Protein AF-H2YF30-F1 (afdb_monomer)

Mean predicted aligned error: 9.92 Å

Secondary structure (DSSP, 8-state):
--HHHHHHHHHHHHHHHHHHHHHHHHHHHHHHHHHHHHHHHHHHHHHHHHHHHHHHHHHHHHHHHHHHHHHHHTHHHHHHHHH-TT----HHHHHHHHHHHHHHHHHHHHHHHHHHIIIIIHHHHHHHHHHHHHHHHHHHHHHHHHHHHHHHHHHHHHHHHHHHHHHHHHHHHHHHHHHHHHHHHHHHHHHHHS---GGGHHHHHHHHHHHHHHHHHHHHHHHHHHHHHH-

Nearest PDB structures (foldseek):
  5i6j-assembly1_A-2  TM=9.632E-01  e=5.806E-09  Homo sapiens
  7sqc-assembly1_1F  TM=3.129E-01  e=1.080E+00  Chlamydomonas reinhardtii
  3g6b-assembly1_A  TM=2.754E-01  e=8.361E-01  Thermotoga maritima
  4mu6-assembly1_A  TM=2.986E-01  e=1.996E+00  Legionella pneumophila subsp. pneumophila str. Philadelphia 1
  8i21-assembly1_A  TM=2.275E-01  e=1.259E+00  Saccharomyces cerevisiae S288C

Structure (mmCIF, N/CA/C/O backbone):
data_AF-H2YF30-F1
#
_entry.id   AF-H2YF30-F1
#
loop_
_atom_site.group_PDB
_atom_site.id
_atom_site.type_symbol
_atom_site.label_atom_id
_atom_site.label_alt_id
_atom_site.label_comp_id
_atom_site.label_asym_id
_atom_site.label_entity_id
_atom_site.label_seq_id
_atom_site.pdbx_PDB_ins_code
_atom_site.Cartn_x
_atom_site.Cartn_y
_atom_site.Cartn_z
_atom_site.occupancy
_atom_site.B_iso_or_equiv
_atom_site.auth_seq_id
_atom_site.auth_comp_id
_atom_site.auth_asym_id
_atom_site.auth_atom_id
_atom_site.pdbx_PDB_model_num
ATOM 1 N N . MET A 1 1 ? -42.387 -6.082 39.032 1.00 46.50 1 MET A N 1
ATOM 2 C CA . MET A 1 1 ? -41.341 -5.321 38.312 1.00 46.50 1 MET A CA 1
ATOM 3 C C . MET A 1 1 ? -40.828 -6.175 37.167 1.00 46.50 1 MET A C 1
ATOM 5 O O . MET A 1 1 ? -40.652 -7.371 37.360 1.00 46.50 1 MET A O 1
ATOM 9 N N . ASN A 1 2 ? -40.719 -5.599 35.969 1.00 43.75 2 ASN A N 1
ATOM 10 C CA . ASN A 1 2 ? -40.516 -6.334 34.721 1.00 43.75 2 ASN A CA 1
ATOM 11 C C . ASN A 1 2 ? -39.011 -6.518 34.454 1.00 43.75 2 ASN A C 1
ATOM 13 O O . ASN A 1 2 ? -38.365 -5.629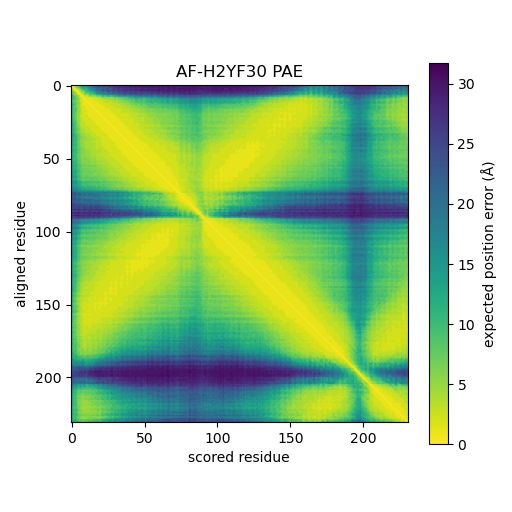 33.909 1.00 43.75 2 ASN A O 1
ATOM 17 N N . THR A 1 3 ? -38.463 -7.672 34.840 1.00 52.03 3 THR A N 1
ATOM 18 C CA . THR A 1 3 ? -37.029 -8.032 34.765 1.00 52.03 3 THR A CA 1
ATOM 19 C C . THR A 1 3 ? -36.419 -7.949 33.358 1.00 52.03 3 THR A C 1
ATOM 21 O O . THR A 1 3 ? -35.198 -7.933 33.218 1.00 52.03 3 THR A O 1
ATOM 24 N N . LYS A 1 4 ? -37.252 -7.870 32.309 1.00 51.94 4 LYS A N 1
ATOM 25 C CA . LYS A 1 4 ? -36.823 -7.632 30.922 1.00 51.94 4 LYS A CA 1
ATOM 26 C C . LYS A 1 4 ? -36.295 -6.212 30.675 1.00 51.94 4 LYS A C 1
ATOM 28 O O . LYS A 1 4 ? -35.373 -6.075 29.882 1.00 51.94 4 LYS A O 1
ATOM 33 N N . LYS A 1 5 ? -36.839 -5.181 31.338 1.00 57.56 5 LYS A N 1
ATOM 34 C CA . LYS A 1 5 ? -36.399 -3.784 31.133 1.00 57.56 5 LYS A CA 1
ATOM 35 C C . LYS A 1 5 ? -35.025 -3.503 31.751 1.00 57.56 5 LYS A C 1
ATOM 37 O O . LYS A 1 5 ? -34.265 -2.732 31.183 1.00 57.56 5 LYS A O 1
ATOM 42 N N . ASP A 1 6 ? -34.676 -4.180 32.845 1.00 60.66 6 ASP A N 1
ATOM 43 C CA . ASP A 1 6 ? -33.406 -3.943 33.545 1.00 60.66 6 ASP A CA 1
ATOM 44 C C . ASP A 1 6 ? -32.194 -4.529 32.801 1.00 60.66 6 ASP A C 1
ATOM 46 O O . ASP A 1 6 ? -31.110 -3.964 32.866 1.00 60.66 6 ASP A O 1
ATOM 50 N N . LYS A 1 7 ? -32.356 -5.621 32.037 1.00 71.25 7 LYS A N 1
ATOM 51 C CA . LYS A 1 7 ? -31.248 -6.252 31.286 1.00 71.25 7 LYS A CA 1
ATOM 52 C C . LYS A 1 7 ? -30.998 -5.653 29.901 1.00 71.25 7 LYS A C 1
ATOM 54 O O . LYS A 1 7 ? -29.965 -5.932 29.298 1.00 71.25 7 LYS A O 1
ATOM 59 N N . GLN A 1 8 ? -31.929 -4.855 29.389 1.00 81.25 8 GLN A N 1
ATOM 60 C CA . GLN A 1 8 ? -31.877 -4.310 28.034 1.00 81.25 8 GLN A CA 1
ATOM 61 C C . GLN A 1 8 ? -30.602 -3.480 27.744 1.00 81.25 8 GLN A C 1
ATOM 63 O O . GLN A 1 8 ? -29.982 -3.730 26.711 1.00 81.25 8 GLN A O 1
ATOM 68 N N . PRO A 1 9 ? -30.107 -2.617 28.658 1.00 85.06 9 PRO A N 1
ATOM 69 C CA . PRO A 1 9 ? -28.880 -1.846 28.420 1.00 85.06 9 PRO A CA 1
ATOM 70 C C . PRO A 1 9 ? -27.612 -2.701 28.267 1.00 85.06 9 PRO A C 1
ATOM 72 O O . PRO A 1 9 ? -26.735 -2.363 27.478 1.00 85.06 9 PRO A O 1
ATOM 75 N N . LEU A 1 10 ? -27.503 -3.822 28.995 1.00 88.88 10 LEU A N 1
ATOM 76 C CA . LEU A 1 10 ? -26.372 -4.751 28.854 1.00 88.88 10 LEU A CA 1
ATOM 77 C C . LEU A 1 10 ? -26.401 -5.470 27.506 1.00 88.88 10 LEU A C 1
ATOM 79 O O . LEU A 1 10 ? -25.358 -5.637 26.880 1.00 88.88 10 LEU A O 1
ATOM 83 N N . VAL A 1 11 ? -27.589 -5.883 27.056 1.00 90.62 11 VAL A N 1
ATOM 84 C CA . VAL A 1 11 ? -27.764 -6.544 25.755 1.00 90.62 11 VAL A CA 1
ATOM 85 C C . VAL A 1 11 ? -27.413 -5.588 24.616 1.00 90.62 11 VAL A C 1
ATOM 87 O O . VAL A 1 11 ? -26.704 -5.973 23.690 1.00 90.62 11 VAL A O 1
ATOM 90 N N . GLU A 1 12 ? -27.858 -4.335 24.706 1.00 92.31 12 GLU A N 1
ATOM 91 C CA . GLU A 1 12 ? -27.507 -3.291 23.741 1.00 92.31 12 GLU A CA 1
ATOM 92 C C . GLU A 1 12 ? -26.000 -2.990 23.760 1.00 92.31 12 GLU A C 1
ATOM 94 O O . GLU A 1 12 ? -25.383 -2.914 22.700 1.00 92.31 12 GLU A O 1
ATOM 99 N N . CYS A 1 13 ? -25.378 -2.896 24.941 1.00 92.94 13 CYS A N 1
ATOM 100 C CA . CYS A 1 13 ? -23.932 -2.700 25.071 1.00 92.94 13 CYS A CA 1
ATOM 101 C C . CYS A 1 13 ? -23.134 -3.846 24.425 1.00 92.94 13 CYS A C 1
ATOM 103 O O . CYS A 1 13 ? -22.247 -3.590 23.612 1.00 92.94 13 CYS A O 1
ATOM 105 N N . ASP A 1 14 ? -23.478 -5.106 24.713 1.00 94.00 14 ASP A N 1
ATOM 106 C CA . ASP A 1 14 ? -22.825 -6.275 24.105 1.00 94.00 14 ASP A CA 1
ATOM 107 C C . ASP A 1 14 ? -22.987 -6.294 22.575 1.00 94.00 14 ASP A C 1
ATOM 109 O O . ASP A 1 14 ? -22.026 -6.555 21.846 1.00 94.00 14 ASP A O 1
ATOM 113 N N . ALA A 1 15 ? -24.177 -5.947 22.070 1.00 95.69 15 ALA A N 1
ATOM 114 C CA . ALA A 1 15 ? -24.418 -5.814 20.635 1.00 95.69 15 ALA A CA 1
ATOM 115 C C . ALA A 1 15 ? -23.519 -4.737 20.003 1.00 95.69 15 ALA A C 1
ATOM 117 O O . ALA A 1 15 ? -22.858 -5.006 18.999 1.00 95.69 15 ALA A O 1
ATOM 118 N N . ARG A 1 16 ? -23.402 -3.555 20.626 1.00 95.62 16 ARG A N 1
ATOM 119 C CA . ARG A 1 16 ? -22.513 -2.484 20.144 1.00 95.62 16 ARG A CA 1
ATOM 120 C C . ARG A 1 16 ? -21.041 -2.878 20.180 1.00 95.62 16 ARG A C 1
ATOM 122 O O . ARG A 1 16 ? -20.316 -2.585 19.237 1.00 95.62 16 ARG A O 1
ATOM 129 N N . ILE A 1 17 ? -20.586 -3.582 21.216 1.00 96.88 17 ILE A N 1
ATOM 130 C CA . ILE A 1 17 ? -19.200 -4.071 21.289 1.00 96.88 17 ILE A CA 1
ATOM 131 C C . ILE A 1 17 ? -18.907 -5.053 20.145 1.00 96.88 17 ILE A C 1
ATOM 133 O O . ILE A 1 17 ? -17.824 -5.009 19.554 1.00 96.88 17 ILE A O 1
ATOM 137 N N . LYS A 1 18 ? -19.865 -5.922 19.800 1.00 97.12 18 LYS A N 1
ATOM 138 C CA . LYS A 1 18 ? -19.748 -6.839 18.655 1.00 97.12 18 LYS A CA 1
ATOM 139 C C . LYS A 1 18 ? -19.695 -6.093 17.322 1.00 97.12 18 LYS A C 1
ATOM 141 O O . LYS A 1 18 ? -18.844 -6.423 16.499 1.00 97.12 18 LYS A O 1
ATOM 146 N N . GLU A 1 19 ? -20.544 -5.084 17.129 1.00 98.00 19 GLU A N 1
ATOM 147 C CA . GLU A 1 19 ? -20.518 -4.218 15.941 1.00 98.00 19 GLU A CA 1
ATOM 148 C C . GLU A 1 19 ? -19.178 -3.486 15.803 1.00 98.00 19 GLU A C 1
ATOM 150 O O . GLU A 1 19 ? -18.568 -3.528 14.737 1.00 98.00 19 GLU A O 1
ATOM 155 N N . ILE A 1 20 ? -18.674 -2.889 16.889 1.00 98.31 20 ILE A N 1
ATOM 156 C CA . ILE A 1 20 ? -17.365 -2.225 16.900 1.00 98.31 20 ILE A CA 1
ATOM 157 C C . ILE A 1 20 ? -16.275 -3.226 16.520 1.00 98.31 20 ILE A C 1
ATOM 159 O O . ILE A 1 20 ? -15.475 -2.950 15.634 1.00 98.31 20 ILE A O 1
ATOM 163 N N . ARG A 1 21 ? -16.258 -4.424 17.118 1.00 98.06 21 ARG A N 1
ATOM 164 C CA . ARG A 1 21 ? -15.272 -5.459 16.767 1.00 98.06 21 ARG A CA 1
ATOM 165 C C . ARG A 1 21 ? -15.325 -5.830 15.281 1.00 98.06 21 ARG A C 1
ATOM 167 O O . ARG A 1 21 ? -14.273 -6.046 14.684 1.00 98.06 21 ARG A O 1
ATOM 174 N N . LEU A 1 22 ? -16.518 -5.923 14.695 1.00 98.25 22 LEU A N 1
ATOM 175 C CA . LEU A 1 22 ? -16.673 -6.195 13.267 1.00 98.25 22 LEU A CA 1
ATOM 176 C C . LEU A 1 22 ? -16.066 -5.062 12.427 1.00 98.25 22 LEU A C 1
ATOM 178 O O . LEU A 1 22 ? -15.235 -5.332 11.566 1.00 98.25 22 LEU A O 1
ATOM 182 N N . GLN A 1 23 ? -16.392 -3.808 12.749 1.00 98.50 23 GLN A N 1
ATOM 183 C CA . GLN A 1 23 ? -15.848 -2.635 12.058 1.00 98.50 23 GLN A CA 1
ATOM 184 C C . GLN A 1 23 ? -14.321 -2.547 12.166 1.00 98.50 23 GLN A C 1
ATOM 186 O O . GLN A 1 23 ? -13.658 -2.287 11.167 1.00 98.50 23 GLN A O 1
ATOM 191 N N . LEU A 1 24 ? -13.746 -2.814 13.343 1.00 98.38 24 LEU A N 1
ATOM 192 C CA . LEU A 1 24 ? -12.291 -2.839 13.543 1.00 98.38 24 LEU A CA 1
ATOM 193 C C . LEU A 1 24 ? -11.612 -3.913 12.677 1.00 98.38 24 LEU A C 1
ATOM 195 O O . LEU A 1 24 ? -10.530 -3.688 12.139 1.00 98.38 24 LEU A O 1
ATOM 199 N N . ASN A 1 25 ? -12.244 -5.077 12.506 1.00 98.12 25 ASN A N 1
ATOM 200 C CA . ASN A 1 25 ? -11.736 -6.109 11.600 1.00 98.12 25 ASN A CA 1
ATOM 201 C C . ASN A 1 25 ? -11.841 -5.683 10.132 1.00 98.12 25 ASN A C 1
ATOM 203 O O . ASN A 1 25 ? -10.917 -5.930 9.360 1.00 98.12 25 ASN A O 1
ATOM 207 N N . ASP A 1 26 ? -12.935 -5.034 9.740 1.00 98.44 26 ASP A N 1
ATOM 208 C CA . ASP A 1 26 ? -13.109 -4.550 8.369 1.00 98.44 26 ASP A CA 1
ATOM 209 C C . ASP A 1 26 ? -12.141 -3.404 8.036 1.00 98.44 26 ASP A C 1
ATOM 211 O O . ASP A 1 26 ? -11.634 -3.339 6.917 1.00 98.44 26 ASP A O 1
ATOM 215 N N . GLN A 1 27 ? -11.783 -2.565 9.014 1.00 98.25 27 GLN A N 1
ATOM 216 C CA . GLN A 1 27 ? -10.706 -1.579 8.876 1.00 98.25 27 GLN A CA 1
ATOM 217 C C . GLN A 1 27 ? -9.358 -2.241 8.560 1.00 98.25 27 GLN A C 1
ATOM 219 O O . GLN A 1 27 ? -8.647 -1.771 7.672 1.00 98.25 27 GLN A O 1
ATOM 224 N N . LEU A 1 28 ? -9.017 -3.348 9.234 1.00 98.25 28 LEU A N 1
ATOM 225 C CA . LEU A 1 28 ? -7.790 -4.096 8.937 1.00 98.25 28 LEU A CA 1
ATOM 226 C C . LEU A 1 28 ? -7.827 -4.703 7.530 1.00 98.25 28 LEU A C 1
ATOM 228 O O . LEU A 1 28 ? -6.861 -4.553 6.790 1.00 98.25 28 LEU A O 1
ATOM 232 N N . LYS A 1 29 ? -8.952 -5.303 7.119 1.00 98.31 29 LYS A N 1
ATOM 233 C CA . LYS A 1 29 ? -9.108 -5.827 5.749 1.00 98.31 29 LYS A CA 1
ATOM 234 C C . LYS A 1 29 ? -8.952 -4.732 4.695 1.00 98.31 29 LYS A C 1
ATOM 236 O O . LYS A 1 29 ? -8.308 -4.950 3.677 1.00 98.31 29 LYS A O 1
ATOM 241 N N . CYS A 1 30 ? -9.528 -3.556 4.939 1.00 98.00 30 CYS A N 1
ATOM 242 C CA . CYS A 1 30 ? -9.399 -2.407 4.047 1.00 98.00 30 CYS A CA 1
ATOM 243 C C . CYS A 1 30 ? -7.935 -1.951 3.936 1.00 98.00 30 CYS A C 1
ATOM 245 O O . CYS A 1 30 ? -7.444 -1.703 2.835 1.00 98.00 30 CYS A O 1
ATOM 247 N N . LEU A 1 31 ? -7.212 -1.901 5.060 1.00 97.62 31 LEU A N 1
ATOM 248 C CA . LEU A 1 31 ? -5.781 -1.588 5.087 1.00 97.62 31 LEU A CA 1
ATOM 249 C C . LEU A 1 31 ? -4.947 -2.613 4.298 1.00 97.62 31 LEU A C 1
ATOM 251 O O . LEU A 1 31 ? -4.041 -2.221 3.552 1.00 97.62 31 LEU A O 1
ATOM 255 N N . ASP A 1 32 ? -5.250 -3.902 4.460 1.00 98.06 32 ASP A N 1
ATOM 256 C CA . ASP A 1 32 ? -4.614 -5.003 3.731 1.00 98.06 32 ASP A CA 1
ATOM 257 C C . ASP A 1 32 ? -4.864 -4.847 2.215 1.00 98.06 32 ASP A C 1
ATOM 259 O O . ASP A 1 32 ? -3.915 -4.734 1.437 1.00 98.06 32 ASP A O 1
ATOM 263 N N . GLN A 1 33 ? -6.128 -4.700 1.802 1.00 98.12 33 GLN A N 1
ATOM 264 C CA . GLN A 1 33 ? -6.530 -4.568 0.396 1.00 98.12 33 GLN A CA 1
ATOM 265 C C . GLN A 1 33 ? -5.965 -3.309 -0.278 1.00 98.12 33 GLN A C 1
ATOM 267 O O . GLN A 1 33 ? -5.556 -3.344 -1.442 1.00 98.12 33 GLN A O 1
ATOM 272 N N . HIS A 1 34 ? -5.925 -2.182 0.438 1.00 96.38 34 HIS A N 1
ATOM 273 C CA . HIS A 1 34 ? -5.329 -0.947 -0.068 1.00 96.38 34 HIS A CA 1
ATOM 274 C C . HIS A 1 34 ? -3.831 -1.126 -0.343 1.00 96.38 34 HIS A C 1
ATOM 276 O O . HIS A 1 34 ? -3.317 -0.669 -1.367 1.00 96.38 34 HIS A O 1
ATOM 282 N N . THR A 1 35 ? -3.126 -1.808 0.563 1.00 97.44 35 THR A N 1
ATOM 283 C CA . THR A 1 35 ? -1.690 -2.063 0.410 1.00 97.44 35 THR A CA 1
ATOM 284 C C . THR A 1 35 ? -1.439 -3.010 -0.757 1.00 97.44 35 THR A C 1
ATOM 286 O O . THR A 1 35 ? -0.591 -2.707 -1.594 1.00 97.44 35 THR A O 1
ATOM 289 N N . GLU A 1 36 ? -2.212 -4.093 -0.852 1.00 97.94 36 GLU A N 1
ATOM 290 C CA . GLU A 1 36 ? -2.153 -5.053 -1.956 1.00 97.94 36 GLU A CA 1
ATOM 291 C C . GLU A 1 36 ? -2.359 -4.361 -3.308 1.00 97.94 36 GLU A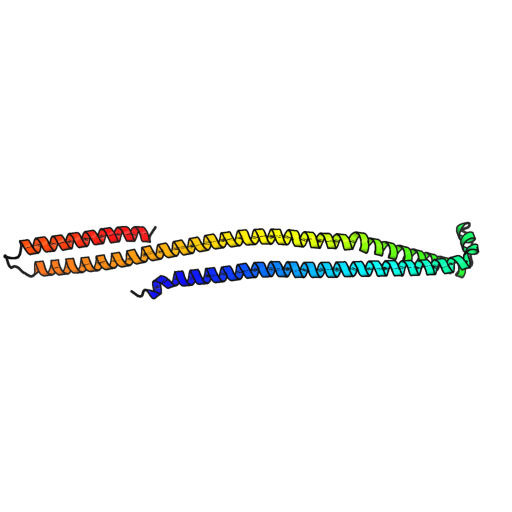 C 1
ATOM 293 O O . GLU A 1 36 ? -1.486 -4.425 -4.173 1.00 97.94 36 GLU A O 1
ATOM 298 N N . SER A 1 37 ? -3.446 -3.596 -3.454 1.00 97.88 37 SER A N 1
ATOM 299 C CA . SER A 1 37 ? -3.772 -2.875 -4.694 1.00 97.88 37 SER A CA 1
ATOM 300 C C . SER A 1 37 ? -2.651 -1.921 -5.115 1.00 97.88 37 SER A C 1
ATOM 302 O O . SER A 1 37 ? -2.273 -1.865 -6.286 1.00 97.88 37 SER A O 1
ATOM 304 N N . LYS A 1 38 ? -2.070 -1.196 -4.150 1.00 97.00 38 LYS A N 1
ATOM 305 C CA . LYS A 1 38 ? -0.939 -0.300 -4.399 1.00 97.00 38 LYS A CA 1
ATOM 306 C C . LYS A 1 38 ? 0.307 -1.073 -4.842 1.00 97.00 38 LYS A C 1
ATOM 308 O O . LYS A 1 38 ? 0.973 -0.644 -5.780 1.00 97.00 38 LYS A O 1
ATOM 313 N N . THR A 1 39 ? 0.642 -2.184 -4.181 1.00 98.19 39 THR A N 1
ATOM 314 C CA . THR A 1 39 ? 1.810 -3.000 -4.557 1.00 98.19 39 THR A CA 1
ATOM 315 C C . THR A 1 39 ? 1.647 -3.632 -5.935 1.00 98.19 39 THR A C 1
ATOM 317 O O . THR A 1 39 ? 2.603 -3.618 -6.703 1.00 98.19 39 THR A O 1
ATOM 320 N N . THR A 1 40 ? 0.441 -4.084 -6.287 1.00 98.38 40 THR A N 1
ATOM 321 C CA . THR A 1 40 ? 0.119 -4.595 -7.626 1.00 98.38 40 THR A CA 1
ATOM 322 C C . THR A 1 40 ? 0.374 -3.540 -8.696 1.00 98.38 40 THR A C 1
ATOM 324 O O . THR A 1 40 ? 1.136 -3.795 -9.622 1.00 98.38 40 THR A O 1
ATOM 327 N N . LEU A 1 41 ? -0.144 -2.319 -8.523 1.00 98.38 41 LEU A N 1
ATOM 328 C CA . LEU A 1 41 ? 0.097 -1.232 -9.475 1.00 98.38 41 LEU A CA 1
ATOM 329 C C . LEU A 1 41 ? 1.592 -0.912 -9.634 1.00 98.38 41 LEU A C 1
ATOM 331 O O . LEU A 1 41 ? 2.063 -0.681 -10.744 1.00 98.38 41 LEU A O 1
ATOM 335 N N . ILE A 1 42 ? 2.355 -0.890 -8.537 1.00 98.50 42 ILE A N 1
ATOM 336 C CA . ILE A 1 42 ? 3.796 -0.602 -8.607 1.00 98.50 42 ILE A CA 1
ATOM 337 C C . ILE A 1 42 ? 4.547 -1.731 -9.327 1.00 98.50 42 ILE A C 1
ATOM 339 O O . ILE A 1 42 ? 5.471 -1.443 -10.088 1.00 98.50 42 ILE A O 1
ATOM 343 N N . ASN A 1 43 ? 4.147 -2.989 -9.131 1.00 98.44 43 ASN A N 1
ATOM 344 C CA . ASN A 1 43 ? 4.714 -4.124 -9.861 1.00 98.44 43 ASN A CA 1
ATOM 345 C C . ASN A 1 43 ? 4.406 -4.030 -11.362 1.00 98.44 43 ASN A C 1
ATOM 347 O O . ASN A 1 43 ? 5.309 -4.214 -12.176 1.00 98.44 43 ASN A O 1
ATOM 351 N N . ASP A 1 44 ? 3.182 -3.647 -11.736 1.00 98.69 44 ASP A N 1
ATOM 352 C CA . ASP A 1 44 ? 2.821 -3.419 -13.140 1.00 98.69 44 ASP A CA 1
ATOM 353 C C . ASP A 1 44 ? 3.660 -2.286 -13.755 1.00 98.69 44 ASP A C 1
ATOM 355 O O . ASP A 1 44 ? 4.170 -2.409 -14.870 1.00 98.69 44 ASP A O 1
ATOM 359 N N . MET A 1 45 ? 3.875 -1.192 -13.013 1.00 98.56 45 MET A N 1
ATOM 360 C CA . MET A 1 45 ? 4.768 -0.107 -13.436 1.00 98.56 45 MET A CA 1
ATOM 361 C C . MET A 1 45 ? 6.215 -0.586 -13.596 1.00 98.56 45 MET A C 1
ATOM 363 O O . MET A 1 45 ? 6.898 -0.178 -14.537 1.00 98.56 45 MET A O 1
ATOM 367 N N . GLN A 1 46 ? 6.699 -1.437 -12.690 1.00 98.50 46 GLN A N 1
ATOM 368 C CA . GLN A 1 46 ? 8.047 -1.992 -12.756 1.00 98.50 46 GLN A CA 1
ATOM 369 C C . GLN A 1 46 ? 8.226 -2.839 -14.019 1.00 98.50 46 GLN A C 1
ATOM 371 O O . GLN A 1 46 ? 9.191 -2.628 -14.757 1.00 98.50 46 GLN A O 1
ATOM 376 N N . GLU A 1 47 ? 7.284 -3.738 -14.304 1.00 98.69 47 GLU A N 1
ATOM 377 C CA . GLU A 1 47 ? 7.322 -4.574 -15.504 1.00 98.69 47 GLU A CA 1
ATOM 378 C C . GLU A 1 47 ? 7.202 -3.727 -16.778 1.00 98.69 47 GLU A C 1
ATOM 380 O O . GLU A 1 47 ? 7.952 -3.931 -17.733 1.00 98.69 47 GLU A O 1
ATOM 385 N N . PHE A 1 48 ? 6.348 -2.698 -16.771 1.00 98.81 48 PHE A N 1
ATOM 386 C CA . PHE A 1 48 ? 6.260 -1.741 -17.872 1.00 98.81 48 PHE A CA 1
ATOM 387 C C . PHE A 1 48 ? 7.612 -1.078 -18.167 1.00 98.81 48 PHE A C 1
ATOM 389 O O . PHE A 1 48 ? 8.054 -1.069 -19.317 1.00 98.81 48 PHE A O 1
ATOM 396 N N . PHE A 1 49 ? 8.296 -0.539 -17.153 1.00 98.75 49 PHE A N 1
ATOM 397 C CA . PHE A 1 49 ? 9.585 0.132 -17.358 1.00 98.75 49 PHE A CA 1
ATOM 398 C C . PHE A 1 49 ? 10.709 -0.833 -17.718 1.00 98.75 49 PHE A C 1
ATOM 400 O O . PHE A 1 49 ? 11.588 -0.468 -18.499 1.00 98.75 49 PHE A O 1
ATOM 407 N N . LYS A 1 50 ? 10.663 -2.066 -17.214 1.00 98.75 50 LYS A N 1
ATOM 408 C CA . LYS A 1 50 ? 11.579 -3.127 -17.630 1.00 98.75 50 LYS A CA 1
ATOM 409 C C . LYS A 1 50 ? 11.400 -3.440 -19.115 1.00 98.75 50 LYS A C 1
ATOM 411 O O . LYS A 1 50 ? 12.366 -3.382 -19.872 1.00 98.75 50 LYS A O 1
ATOM 416 N N . ARG A 1 51 ? 10.160 -3.653 -19.564 1.00 98.81 51 ARG A N 1
ATOM 417 C CA . ARG A 1 51 ? 9.881 -3.908 -20.980 1.00 98.81 51 ARG A CA 1
ATOM 418 C C . ARG A 1 51 ? 10.218 -2.705 -21.858 1.00 98.81 51 ARG A C 1
ATOM 420 O O . ARG A 1 51 ? 10.761 -2.867 -22.949 1.00 98.81 51 ARG A O 1
ATOM 427 N N . LYS A 1 52 ? 9.937 -1.492 -21.380 1.00 98.62 52 LYS A N 1
ATOM 428 C CA . LYS A 1 52 ? 10.292 -0.254 -22.078 1.00 98.62 52 LYS A CA 1
ATOM 429 C C . LYS A 1 52 ? 11.810 -0.090 -22.220 1.00 98.62 52 LYS A C 1
ATOM 431 O O . LYS A 1 52 ? 12.262 0.246 -23.308 1.00 98.62 52 LYS A O 1
ATOM 436 N N . SER A 1 53 ? 12.582 -0.401 -21.175 1.00 98.75 53 SER A N 1
ATOM 437 C CA . SER A 1 53 ? 14.052 -0.426 -21.214 1.00 98.75 53 SER A CA 1
ATOM 438 C C . SER A 1 53 ? 14.571 -1.355 -22.315 1.00 98.75 53 SER A C 1
ATOM 440 O O . SER A 1 53 ? 15.380 -0.936 -23.139 1.00 98.75 53 SER A O 1
ATOM 442 N N . GLU A 1 54 ? 14.046 -2.580 -22.401 1.00 98.75 54 GLU A N 1
ATOM 443 C CA . GLU A 1 54 ? 14.433 -3.548 -23.436 1.00 98.75 54 GLU A CA 1
ATOM 444 C C . GLU A 1 54 ? 14.141 -3.046 -24.858 1.00 98.75 54 GLU A C 1
ATOM 446 O O . GLU A 1 54 ? 14.980 -3.200 -25.749 1.00 98.75 54 GLU A O 1
ATOM 451 N N . ILE A 1 55 ? 12.973 -2.425 -25.067 1.00 98.75 55 ILE A N 1
ATOM 452 C CA . ILE A 1 55 ? 12.571 -1.855 -26.362 1.00 98.75 55 ILE A CA 1
ATOM 453 C C . ILE A 1 55 ? 13.500 -0.704 -26.758 1.00 98.75 55 ILE A C 1
ATOM 455 O O . ILE A 1 55 ? 13.995 -0.688 -27.885 1.00 98.75 55 ILE A O 1
ATOM 459 N N . ASP A 1 56 ? 13.764 0.232 -25.843 1.00 98.69 56 ASP A N 1
ATOM 460 C CA . ASP A 1 56 ? 14.673 1.355 -26.091 1.00 98.69 56 ASP A CA 1
ATOM 461 C C . ASP A 1 56 ? 16.099 0.855 -26.390 1.00 98.69 56 ASP A C 1
ATOM 463 O O . ASP A 1 56 ? 16.733 1.313 -27.342 1.00 98.69 56 ASP A O 1
ATOM 467 N N . ALA A 1 57 ? 16.584 -0.158 -25.662 1.00 98.75 57 ALA A N 1
ATOM 468 C CA . ALA A 1 57 ? 17.890 -0.766 -25.916 1.00 98.75 57 ALA A CA 1
ATOM 469 C C . ALA A 1 57 ? 17.981 -1.403 -27.311 1.00 98.75 57 ALA A C 1
ATOM 471 O O . ALA A 1 57 ? 18.996 -1.278 -28.000 1.00 98.75 57 ALA A O 1
ATOM 472 N N . GLU A 1 58 ? 16.939 -2.131 -27.721 1.00 98.75 58 GLU A N 1
ATOM 473 C CA . GLU A 1 58 ? 16.885 -2.784 -29.027 1.00 98.75 58 GLU A CA 1
ATOM 474 C C . GLU A 1 58 ? 16.787 -1.766 -30.166 1.00 98.75 58 GLU A C 1
ATOM 476 O O . GLU A 1 58 ? 17.496 -1.902 -31.166 1.00 98.75 58 GLU A O 1
ATOM 481 N N . TYR A 1 59 ? 15.943 -0.744 -30.019 1.00 98.69 59 TYR A N 1
ATOM 482 C CA . TYR A 1 59 ? 15.779 0.301 -31.023 1.00 98.69 59 TYR A CA 1
ATOM 483 C C . TYR A 1 59 ? 17.065 1.116 -31.192 1.00 98.69 59 TYR A C 1
ATOM 485 O O . TYR A 1 59 ? 17.549 1.245 -32.318 1.00 98.69 59 TYR A O 1
ATOM 493 N N . GLY A 1 60 ? 17.696 1.531 -30.086 1.00 98.69 60 GLY A N 1
ATOM 494 C CA . GLY A 1 60 ? 19.001 2.192 -30.115 1.00 98.69 60 GLY A CA 1
ATOM 495 C C . GLY A 1 60 ? 20.056 1.360 -30.852 1.00 98.69 60 GLY A C 1
ATOM 496 O O . GLY A 1 60 ? 20.693 1.852 -31.779 1.00 98.69 60 GLY A O 1
ATOM 497 N N . ARG A 1 61 ? 20.169 0.055 -30.551 1.00 98.75 61 ARG A N 1
ATOM 498 C CA . ARG A 1 61 ? 21.087 -0.852 -31.272 1.00 98.75 61 ARG A CA 1
ATOM 499 C C . ARG A 1 61 ? 20.786 -0.956 -32.770 1.00 98.75 61 ARG A C 1
ATOM 501 O O . ARG A 1 61 ? 21.712 -1.016 -33.574 1.00 98.75 61 ARG A O 1
ATOM 508 N N . LYS A 1 62 ? 19.511 -0.995 -33.169 1.00 98.69 62 LYS A N 1
ATOM 509 C CA . LYS A 1 62 ? 19.127 -1.056 -34.591 1.00 98.69 62 LYS A CA 1
ATOM 510 C C . LYS A 1 62 ? 19.494 0.228 -35.337 1.00 98.69 62 LYS A C 1
ATOM 512 O O . LYS A 1 62 ? 19.969 0.134 -36.469 1.00 98.69 62 LYS A O 1
ATOM 517 N N . LEU A 1 63 ? 19.307 1.393 -34.714 1.00 98.62 63 LEU A N 1
ATOM 518 C CA . LEU A 1 63 ? 19.733 2.683 -35.267 1.00 98.62 63 LEU A CA 1
ATOM 519 C C . LEU A 1 63 ? 21.257 2.764 -35.402 1.00 98.62 63 LEU A C 1
ATOM 521 O O . LEU A 1 63 ? 21.757 3.208 -36.434 1.00 98.62 63 LEU A O 1
ATOM 525 N N . ASP A 1 64 ? 21.989 2.268 -34.404 1.00 98.06 64 ASP A N 1
ATOM 526 C CA . ASP A 1 64 ? 23.452 2.220 -34.425 1.00 98.06 64 ASP A CA 1
ATOM 527 C C . ASP A 1 64 ? 23.962 1.425 -35.634 1.00 98.06 64 ASP A C 1
ATOM 529 O O . ASP A 1 64 ? 24.623 1.977 -36.515 1.00 98.06 64 ASP A O 1
ATOM 533 N N . VAL A 1 65 ? 23.509 0.172 -35.768 1.00 98.31 65 VAL A N 1
ATOM 534 C CA . VAL A 1 65 ? 23.856 -0.716 -36.890 1.00 98.31 65 VAL A CA 1
ATOM 535 C C . VAL A 1 65 ? 23.468 -0.108 -38.244 1.00 98.31 65 VAL A C 1
ATOM 537 O O . VAL A 1 65 ? 24.205 -0.244 -39.226 1.00 98.31 65 VAL A O 1
ATOM 540 N N . LEU A 1 66 ? 22.310 0.558 -38.327 1.00 98.00 66 LEU A N 1
ATOM 541 C CA . LEU A 1 66 ? 21.863 1.231 -39.546 1.00 98.00 66 LEU A CA 1
ATOM 542 C C . LEU A 1 66 ? 22.819 2.365 -39.935 1.00 98.00 66 LEU A C 1
ATOM 544 O O . LEU A 1 66 ? 23.265 2.418 -41.085 1.00 98.00 66 LEU A O 1
ATOM 548 N N . SER A 1 67 ? 23.143 3.244 -38.986 1.00 96.19 67 SER A N 1
ATOM 549 C CA . SER A 1 67 ? 24.028 4.386 -39.214 1.00 96.19 67 SER A CA 1
ATOM 550 C C . SER A 1 67 ? 25.447 3.940 -39.592 1.00 96.19 67 SER A C 1
ATOM 552 O O . SER A 1 67 ? 25.990 4.406 -40.598 1.00 96.19 67 SER A O 1
ATOM 554 N N . GLU A 1 68 ? 26.011 2.953 -38.886 1.00 95.31 68 GLU A N 1
ATOM 555 C CA . GLU A 1 68 ? 27.348 2.413 -39.148 1.00 95.31 68 GLU A CA 1
ATOM 556 C C . GLU A 1 68 ? 27.453 1.780 -40.536 1.00 95.31 68 GLU A C 1
ATOM 558 O O . GLU A 1 68 ? 28.420 2.018 -41.265 1.00 95.31 68 GLU A O 1
ATOM 563 N N . LYS A 1 69 ? 26.431 1.020 -40.952 1.00 96.44 69 LYS A N 1
ATOM 564 C CA . LYS A 1 69 ? 26.388 0.385 -42.275 1.00 96.44 69 LYS A CA 1
ATOM 565 C C . LYS A 1 69 ? 26.537 1.401 -43.406 1.00 96.44 69 LYS A C 1
ATOM 567 O O . LYS A 1 69 ? 27.204 1.117 -44.403 1.00 96.44 69 LYS A O 1
ATOM 572 N N . TYR A 1 70 ? 25.888 2.557 -43.293 1.00 94.81 70 TYR A N 1
ATOM 573 C CA . TYR A 1 70 ? 25.925 3.582 -44.334 1.00 94.81 70 TYR A CA 1
ATOM 574 C C . TYR A 1 70 ? 27.123 4.527 -44.206 1.00 94.81 70 TYR A C 1
ATOM 576 O O . TYR A 1 70 ? 27.665 4.930 -45.238 1.00 94.81 70 TYR A O 1
ATOM 584 N N . LEU A 1 71 ? 27.610 4.792 -42.990 1.00 91.56 71 LEU A N 1
ATOM 585 C CA . LEU A 1 71 ? 28.895 5.463 -42.780 1.00 91.56 71 LEU A CA 1
ATOM 586 C C . LEU A 1 71 ? 30.051 4.659 -43.387 1.00 91.56 71 LEU A C 1
ATOM 588 O O . LEU A 1 71 ? 30.891 5.223 -44.085 1.00 91.56 71 LEU A O 1
ATOM 592 N N . ALA A 1 72 ? 30.063 3.334 -43.213 1.00 92.12 72 ALA A N 1
ATOM 593 C CA . ALA A 1 72 ? 31.094 2.460 -43.771 1.00 92.12 72 ALA A CA 1
ATOM 594 C C . ALA A 1 72 ? 31.164 2.525 -45.308 1.00 92.12 72 ALA A C 1
ATOM 596 O O . ALA A 1 72 ? 32.257 2.504 -45.875 1.00 92.12 72 ALA A O 1
ATOM 597 N N . LYS A 1 73 ? 30.017 2.672 -45.990 1.00 92.38 73 LYS A N 1
ATOM 598 C CA . LYS A 1 73 ? 29.956 2.835 -47.456 1.00 92.38 73 LYS A CA 1
ATOM 599 C C . LYS A 1 73 ? 30.578 4.145 -47.947 1.00 92.38 73 LYS A C 1
ATOM 601 O O . LYS A 1 73 ? 31.029 4.201 -49.083 1.00 92.38 73 LYS A O 1
ATOM 606 N N . GLN A 1 74 ? 30.592 5.180 -47.108 1.00 86.19 74 GLN A N 1
ATOM 607 C CA . GLN A 1 74 ? 31.096 6.522 -47.426 1.00 86.19 74 GLN A CA 1
ATOM 608 C C . GLN A 1 74 ? 32.352 6.875 -46.609 1.00 86.19 74 GLN A C 1
ATOM 610 O O . GLN A 1 74 ? 32.692 8.048 -46.461 1.00 86.19 74 GLN A O 1
ATOM 615 N N . ARG A 1 75 ? 33.063 5.870 -46.074 1.00 83.62 75 ARG A N 1
ATOM 616 C CA . ARG A 1 75 ? 34.129 6.041 -45.072 1.00 83.62 75 ARG A CA 1
ATOM 617 C C . ARG A 1 75 ? 35.234 7.011 -45.496 1.00 83.62 75 ARG A C 1
ATOM 619 O O . ARG A 1 75 ? 35.700 7.781 -44.664 1.00 83.62 75 ARG A O 1
ATOM 626 N N . ASN A 1 76 ? 35.631 6.999 -46.769 1.00 84.25 76 ASN A N 1
ATOM 627 C CA . ASN A 1 76 ? 36.675 7.893 -47.282 1.00 84.25 76 ASN A CA 1
ATOM 628 C C . ASN A 1 76 ? 36.217 9.359 -47.291 1.00 84.25 76 ASN A C 1
ATOM 630 O O . ASN A 1 76 ? 36.937 10.228 -46.814 1.00 84.25 76 ASN A O 1
ATOM 634 N N . LEU A 1 77 ? 35.000 9.630 -47.774 1.00 82.75 77 LEU A N 1
ATOM 635 C CA . LEU A 1 77 ? 34.430 10.982 -47.775 1.00 82.75 77 LEU A CA 1
ATOM 636 C C . LEU A 1 77 ? 34.145 11.476 -46.353 1.00 82.75 77 LEU A C 1
ATOM 638 O O . LEU A 1 77 ? 34.378 12.643 -46.048 1.00 82.75 77 LEU A O 1
ATOM 642 N N . TYR A 1 78 ? 33.700 10.580 -45.472 1.00 81.31 78 TYR A N 1
ATOM 643 C CA . TYR A 1 78 ? 33.492 10.891 -44.062 1.00 81.31 78 TYR A CA 1
ATOM 644 C C . TYR A 1 78 ? 34.808 11.244 -43.348 1.00 81.31 78 TYR A C 1
ATOM 646 O O . TYR A 1 78 ? 34.856 12.210 -42.592 1.00 81.31 78 TYR A O 1
ATOM 654 N N . ALA A 1 79 ? 35.896 10.513 -43.625 1.00 83.31 79 ALA A N 1
ATOM 655 C CA . ALA A 1 79 ? 37.221 10.816 -43.082 1.00 83.31 79 ALA A CA 1
ATOM 656 C C . ALA A 1 79 ? 37.725 12.195 -43.537 1.00 83.31 79 ALA A C 1
ATOM 658 O O . ALA A 1 79 ? 38.133 12.995 -42.700 1.00 83.31 79 ALA A O 1
ATOM 659 N N . ILE A 1 80 ? 37.593 12.507 -44.832 1.00 82.69 80 ILE A N 1
ATOM 660 C CA . ILE A 1 80 ? 37.953 13.822 -45.384 1.00 82.69 80 ILE A CA 1
ATOM 661 C C . ILE A 1 80 ? 37.146 14.941 -44.706 1.00 82.69 80 ILE A C 1
ATOM 663 O O . ILE A 1 80 ? 37.722 15.947 -44.303 1.00 82.69 80 ILE A O 1
ATOM 667 N N . LYS A 1 81 ? 35.829 14.763 -44.512 1.00 79.50 81 LYS A N 1
ATOM 668 C CA . LYS A 1 81 ? 34.986 15.756 -43.819 1.00 79.50 81 LYS A CA 1
ATOM 669 C C . LYS A 1 81 ? 35.385 15.955 -42.357 1.00 79.50 81 LYS A C 1
ATOM 671 O O . LYS A 1 81 ? 35.311 17.068 -41.847 1.00 79.50 81 LYS A O 1
ATOM 676 N N . LYS A 1 82 ? 35.810 14.888 -41.680 1.00 81.25 82 LYS A N 1
ATOM 677 C CA . LYS A 1 82 ? 36.258 14.950 -40.285 1.00 81.25 82 LYS A CA 1
ATOM 678 C C . LYS A 1 82 ? 37.597 15.681 -40.138 1.00 81.25 82 LYS A C 1
ATOM 680 O O . LYS A 1 82 ? 37.782 16.403 -39.164 1.00 81.25 82 LYS A O 1
ATOM 685 N N . GLU A 1 83 ? 38.516 15.486 -41.080 1.00 84.44 83 GLU A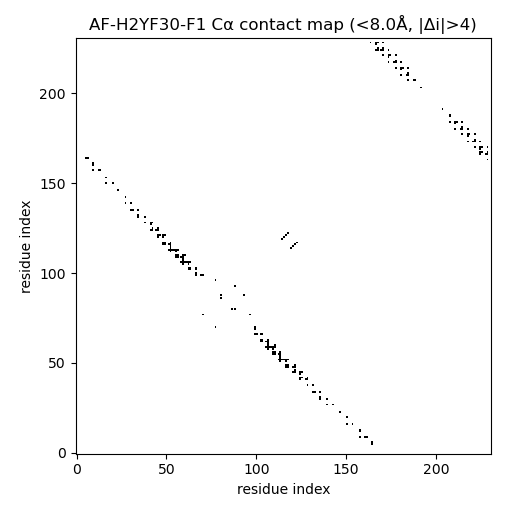 N 1
ATOM 686 C CA . GLU A 1 83 ? 39.826 16.153 -41.100 1.00 84.44 83 GLU A CA 1
ATOM 687 C C . GLU A 1 83 ? 39.744 17.603 -41.593 1.00 84.44 83 GLU A C 1
ATOM 689 O O . GLU A 1 83 ? 40.536 18.440 -41.167 1.00 84.44 83 GLU A O 1
ATOM 694 N N . GLN A 1 84 ? 38.776 17.913 -42.462 1.00 83.19 84 GLN A N 1
ATOM 695 C CA . GLN A 1 84 ? 38.548 19.250 -43.010 1.00 83.19 84 GLN A CA 1
ATOM 696 C C . GLN A 1 84 ? 37.081 19.674 -42.807 1.00 83.19 84 GLN A C 1
ATOM 698 O O . GLN A 1 84 ? 36.264 19.572 -43.729 1.00 83.19 84 GLN A O 1
ATOM 703 N N . PRO A 1 85 ? 36.722 20.170 -41.606 1.00 76.25 85 PRO A N 1
ATOM 704 C CA . PRO A 1 85 ? 35.351 20.563 -41.276 1.00 76.25 85 PRO A CA 1
ATOM 705 C C . PRO A 1 85 ? 34.822 21.681 -42.180 1.00 76.25 85 PRO A C 1
ATOM 707 O O . PRO A 1 85 ? 33.647 21.661 -42.553 1.00 76.25 85 PRO A O 1
ATOM 710 N N . ASP A 1 86 ? 35.708 22.591 -42.590 1.00 80.06 86 ASP A N 1
ATOM 711 C CA . ASP A 1 86 ? 35.407 23.747 -43.443 1.00 80.06 86 ASP A CA 1
ATOM 712 C C . ASP A 1 86 ? 35.346 23.397 -44.939 1.00 80.06 86 ASP A C 1
ATOM 714 O O . ASP A 1 86 ? 35.058 24.260 -45.766 1.00 80.06 86 ASP A O 1
ATOM 718 N N . LEU A 1 87 ? 35.610 22.135 -45.309 1.00 73.12 87 LEU A N 1
ATOM 719 C CA . LEU A 1 87 ? 35.511 21.691 -46.694 1.00 73.12 87 LEU A CA 1
ATOM 720 C C . LEU A 1 87 ? 34.055 21.795 -47.164 1.00 73.12 87 LEU A C 1
ATOM 722 O O . LEU A 1 87 ? 33.156 21.145 -46.603 1.00 73.12 87 LEU A O 1
ATOM 726 N N . ASP A 1 88 ? 33.853 22.601 -48.207 1.00 69.31 88 ASP A N 1
ATOM 727 C CA . ASP A 1 88 ? 32.563 22.828 -48.852 1.00 69.31 88 ASP A CA 1
ATOM 728 C C . ASP A 1 88 ? 32.177 21.592 -49.677 1.00 69.31 88 ASP A C 1
ATOM 730 O O . ASP A 1 88 ? 32.470 21.450 -50.866 1.00 69.31 88 ASP A O 1
ATOM 734 N N . LEU A 1 89 ? 31.595 20.609 -48.992 1.00 65.56 89 LEU A N 1
ATOM 735 C CA . LEU A 1 89 ? 30.968 19.461 -49.632 1.00 65.56 89 LEU A CA 1
ATOM 736 C C . LEU A 1 89 ? 29.646 19.913 -50.255 1.00 65.56 89 LEU A C 1
ATOM 738 O O . LEU A 1 89 ? 28.859 20.598 -49.606 1.00 65.56 89 LEU A O 1
ATOM 742 N N . HIS A 1 90 ? 29.355 19.453 -51.477 1.00 69.19 90 HIS A N 1
ATOM 743 C CA . HIS A 1 90 ? 28.062 19.675 -52.132 1.00 69.19 90 HIS A CA 1
ATOM 744 C C . HIS A 1 90 ? 26.888 19.426 -51.164 1.00 69.19 90 HIS A C 1
ATOM 746 O O . HIS A 1 90 ? 26.844 18.386 -50.503 1.00 69.19 90 HIS A O 1
ATOM 752 N N . SER A 1 91 ? 25.921 20.352 -51.123 1.00 79.50 91 SER A N 1
ATOM 753 C CA . SER A 1 91 ? 24.794 20.369 -50.170 1.00 79.50 91 SER A CA 1
ATOM 754 C C . SER A 1 91 ? 24.145 18.994 -49.886 1.00 79.50 91 SER A C 1
ATOM 756 O O . SER A 1 91 ? 23.979 18.676 -48.709 1.00 79.50 91 SER A O 1
ATOM 758 N N . PRO A 1 92 ? 23.874 18.113 -50.874 1.00 85.25 92 PRO A N 1
ATOM 759 C CA . PRO A 1 92 ? 23.311 16.787 -50.600 1.00 85.25 92 PRO A CA 1
ATOM 760 C C . PRO A 1 92 ? 24.210 15.860 -49.766 1.00 85.25 92 PRO A C 1
ATOM 762 O O . PRO A 1 92 ? 23.708 15.080 -48.960 1.00 85.25 92 PRO A O 1
ATOM 765 N N . VAL A 1 93 ? 25.535 15.934 -49.938 1.00 83.44 93 VAL A N 1
ATOM 766 C CA . VAL A 1 93 ? 26.501 15.109 -49.190 1.00 83.44 93 VAL A CA 1
ATOM 767 C C . VAL A 1 93 ? 26.584 15.574 -47.738 1.00 83.44 93 VAL A C 1
ATOM 769 O O . VAL A 1 93 ? 26.620 14.746 -46.829 1.00 83.44 93 VAL A O 1
ATOM 772 N N . LEU A 1 94 ? 26.557 16.891 -47.513 1.00 83.06 94 LEU A N 1
ATOM 773 C CA . LEU A 1 94 ? 26.516 17.458 -46.168 1.00 83.06 94 LEU A CA 1
ATOM 774 C C . LEU A 1 94 ? 25.217 17.078 -45.445 1.00 83.06 94 LEU A C 1
ATOM 776 O O . LEU A 1 94 ? 25.273 16.577 -44.324 1.00 83.06 94 LEU A O 1
ATOM 780 N N . CYS A 1 95 ? 24.066 17.241 -46.107 1.00 87.75 95 CYS A N 1
ATOM 781 C CA . CYS A 1 95 ? 22.772 16.840 -45.553 1.00 87.75 95 CYS A CA 1
ATOM 782 C C . CYS A 1 95 ? 22.739 15.343 -45.218 1.00 87.75 95 CYS A C 1
ATOM 784 O O . CYS A 1 95 ? 22.221 14.955 -44.175 1.00 87.75 95 CYS A O 1
ATOM 786 N N . TRP A 1 96 ? 23.333 14.497 -46.063 1.00 90.81 96 TRP A N 1
ATOM 787 C CA . TRP A 1 96 ? 23.418 13.063 -45.801 1.00 90.81 96 TRP A CA 1
ATOM 788 C C . TRP A 1 96 ? 24.223 12.734 -44.537 1.00 90.81 96 TRP A C 1
ATOM 790 O O . TRP A 1 96 ? 23.764 11.944 -43.712 1.00 90.81 96 TRP A O 1
ATOM 800 N N . PHE A 1 97 ? 25.397 13.346 -44.346 1.00 89.00 97 PHE A N 1
ATOM 801 C CA . PHE A 1 97 ? 26.183 13.125 -43.128 1.00 89.00 97 PHE A CA 1
ATOM 802 C C . PHE A 1 97 ? 25.476 13.643 -41.875 1.00 89.00 97 PHE A C 1
ATOM 804 O O . PHE A 1 97 ? 25.468 12.939 -40.870 1.00 89.00 97 PHE A O 1
ATOM 811 N N . GLN A 1 98 ? 24.800 14.792 -41.955 1.00 89.00 98 GLN A N 1
ATOM 812 C CA . GLN A 1 98 ? 23.969 15.293 -40.857 1.00 89.00 98 GLN A CA 1
ATOM 813 C C . GLN A 1 98 ? 22.855 14.302 -40.488 1.00 89.00 98 GLN A C 1
AT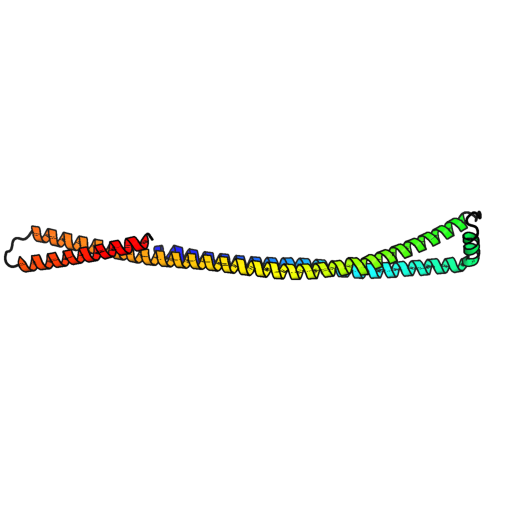OM 815 O O . GLN A 1 98 ? 22.655 14.022 -39.312 1.00 89.00 98 GLN A O 1
ATOM 820 N N . MET A 1 99 ? 22.174 13.697 -41.468 1.00 93.06 99 MET A N 1
ATOM 821 C CA . MET A 1 99 ? 21.156 12.672 -41.188 1.00 93.06 99 MET A CA 1
ATOM 822 C C . MET A 1 99 ? 21.736 11.436 -40.482 1.00 93.06 99 MET A C 1
ATOM 824 O O . MET A 1 99 ? 21.095 10.880 -39.591 1.00 93.06 99 MET A O 1
ATOM 828 N N . LEU A 1 100 ? 22.943 11.000 -40.859 1.00 94.25 100 LEU A N 1
ATOM 829 C CA . LEU A 1 100 ? 23.617 9.880 -40.194 1.00 94.25 100 LEU A CA 1
ATOM 830 C C . LEU A 1 100 ? 24.033 10.234 -38.758 1.00 94.25 100 LEU A C 1
ATOM 832 O O . LEU A 1 100 ? 23.883 9.401 -37.866 1.00 94.25 100 LEU A O 1
ATOM 836 N N . GLU A 1 101 ? 24.501 11.460 -38.523 1.00 92.50 101 GLU A N 1
ATOM 837 C CA . GLU A 1 101 ? 24.829 11.965 -37.184 1.00 92.50 101 GLU A CA 1
ATOM 838 C C . GLU A 1 101 ? 23.593 12.068 -36.282 1.00 92.50 101 GLU A C 1
ATOM 840 O O . GLU A 1 101 ? 23.657 11.667 -35.119 1.00 92.50 101 GLU A O 1
ATOM 845 N N . GLU A 1 102 ? 22.457 12.542 -36.803 1.00 95.88 102 GLU A N 1
ATOM 846 C CA . GLU A 1 102 ? 21.191 12.561 -36.059 1.00 95.88 102 GLU A CA 1
ATOM 847 C C . GLU A 1 102 ? 20.720 11.137 -35.717 1.00 95.88 102 GLU A C 1
ATOM 849 O O . GLU A 1 102 ? 20.348 10.876 -34.576 1.00 95.88 102 GLU A O 1
ATOM 854 N N . CYS A 1 103 ? 20.846 10.175 -36.640 1.00 97.88 103 CYS A N 1
ATOM 855 C CA . CYS A 1 103 ? 20.545 8.763 -36.366 1.00 97.88 103 CYS A CA 1
ATOM 856 C C . CYS A 1 103 ? 21.442 8.174 -35.257 1.00 97.88 103 CYS A C 1
ATOM 858 O O . CYS A 1 103 ? 20.979 7.400 -34.415 1.00 97.88 103 CYS A O 1
ATOM 860 N N . GLN A 1 104 ? 22.731 8.535 -35.230 1.00 97.50 104 GLN A N 1
ATOM 861 C CA . GLN A 1 104 ? 23.649 8.140 -34.154 1.00 97.50 104 GLN A CA 1
ATOM 862 C C . GLN A 1 104 ? 23.313 8.813 -32.821 1.00 97.50 104 GLN A C 1
ATOM 864 O O . GLN A 1 104 ? 23.501 8.209 -31.763 1.00 97.50 104 GLN A O 1
ATOM 869 N N . ARG A 1 105 ? 22.840 10.063 -32.852 1.00 98.19 105 ARG A N 1
ATOM 870 C CA . ARG A 1 105 ? 22.378 10.774 -31.656 1.00 98.19 105 ARG A CA 1
ATOM 871 C C . ARG A 1 105 ? 21.135 10.102 -31.078 1.00 98.19 105 ARG A C 1
ATOM 873 O O . ARG A 1 105 ? 21.159 9.731 -29.911 1.00 98.19 105 ARG A O 1
ATOM 880 N N . GLU A 1 106 ? 20.130 9.832 -31.910 1.00 98.38 106 GLU A N 1
ATOM 881 C CA . GLU A 1 106 ? 18.905 9.126 -31.514 1.00 98.38 106 GLU A CA 1
ATOM 882 C C . GLU A 1 106 ? 19.227 7.736 -30.931 1.00 98.38 106 GLU A C 1
ATOM 884 O O . GLU A 1 106 ? 18.725 7.374 -29.867 1.00 98.38 106 GLU A O 1
ATOM 889 N N . SER A 1 107 ? 20.156 6.988 -31.546 1.00 98.69 107 SER A N 1
ATOM 890 C CA . SER A 1 107 ? 20.672 5.724 -30.990 1.00 98.69 107 SER A CA 1
ATOM 891 C C . SER A 1 107 ? 21.177 5.874 -29.548 1.00 98.69 107 SER A C 1
ATOM 893 O O . SER A 1 107 ? 20.781 5.106 -28.664 1.00 98.69 107 SER A O 1
ATOM 895 N N . LYS A 1 108 ? 22.034 6.871 -29.289 1.00 98.62 108 LYS A N 1
ATOM 896 C CA . LYS A 1 108 ? 22.603 7.130 -27.955 1.00 98.62 108 LYS A CA 1
ATOM 897 C C . LYS A 1 108 ? 21.535 7.552 -26.953 1.00 98.62 108 LYS A C 1
ATOM 899 O O . LYS A 1 108 ? 21.577 7.087 -25.814 1.00 98.62 108 LYS A O 1
ATOM 904 N N . ASP A 1 109 ? 20.578 8.372 -27.372 1.00 98.69 109 ASP A N 1
ATOM 905 C CA . ASP A 1 109 ? 19.478 8.824 -26.520 1.00 98.69 109 ASP A CA 1
ATOM 906 C C . ASP A 1 109 ? 18.605 7.640 -26.076 1.00 98.69 109 ASP A C 1
ATOM 908 O O . ASP A 1 109 ? 18.319 7.494 -24.885 1.00 98.69 109 ASP A O 1
ATOM 912 N N . HIS A 1 110 ? 18.269 6.719 -26.985 1.00 98.75 110 HIS A N 1
ATOM 913 C CA . HIS A 1 110 ? 17.537 5.498 -26.629 1.00 98.75 110 HIS A CA 1
ATOM 914 C C . HIS A 1 110 ? 18.337 4.567 -25.711 1.00 98.75 110 HIS A C 1
ATOM 916 O O . HIS A 1 110 ? 17.790 4.021 -24.750 1.00 98.75 110 HIS A O 1
ATOM 922 N N . GLN A 1 111 ? 19.645 4.418 -25.932 1.00 98.69 111 GLN A N 1
ATOM 923 C CA . GLN A 1 111 ? 20.500 3.651 -25.020 1.00 98.69 111 GLN A CA 1
ATOM 924 C C . GLN A 1 111 ? 20.568 4.292 -23.622 1.00 98.69 111 GLN A C 1
ATOM 926 O O . GLN A 1 111 ? 20.515 3.585 -22.611 1.00 98.69 111 GLN A O 1
ATOM 931 N N . ALA A 1 112 ? 20.625 5.625 -23.542 1.00 98.75 112 ALA A N 1
ATOM 932 C CA . ALA A 1 112 ? 20.585 6.356 -22.280 1.00 98.75 112 ALA A CA 1
ATOM 933 C C . ALA A 1 112 ? 19.239 6.177 -21.558 1.00 98.75 112 ALA A C 1
ATOM 935 O O . ALA A 1 112 ? 19.226 5.873 -20.364 1.00 98.75 112 ALA A O 1
ATOM 936 N N . LEU A 1 113 ? 18.114 6.279 -22.276 1.00 98.69 113 LEU A N 1
ATOM 937 C CA . LEU A 1 113 ? 16.779 6.013 -21.730 1.00 98.69 113 LEU A CA 1
ATOM 938 C C . LEU A 1 113 ? 16.658 4.582 -21.202 1.00 98.69 113 LEU A C 1
ATOM 940 O O . LEU A 1 113 ? 16.209 4.387 -20.072 1.00 98.69 113 LEU A O 1
ATOM 944 N N . SER A 1 114 ? 17.127 3.592 -21.966 1.00 98.75 114 SER A N 1
ATOM 945 C CA . SER A 1 114 ? 17.185 2.196 -21.525 1.00 98.75 114 SER A CA 1
ATOM 946 C C . SER A 1 114 ? 17.920 2.055 -20.193 1.00 98.75 114 SER A C 1
ATOM 948 O O . SER A 1 114 ? 17.398 1.422 -19.273 1.00 98.75 114 SER A O 1
ATOM 950 N N . ASN A 1 115 ? 19.100 2.672 -20.066 1.00 98.56 115 ASN A N 1
ATOM 951 C CA . ASN A 1 115 ? 19.889 2.638 -18.836 1.00 98.56 115 ASN A CA 1
ATOM 952 C C . ASN A 1 115 ? 19.161 3.309 -17.666 1.00 98.56 115 ASN A C 1
ATOM 954 O O . ASN A 1 115 ? 19.163 2.766 -16.563 1.00 98.56 115 ASN A O 1
ATOM 958 N N . ILE A 1 116 ? 18.501 4.449 -17.891 1.00 98.69 116 ILE A N 1
ATOM 959 C CA . ILE A 1 116 ? 17.717 5.126 -16.851 1.00 98.69 116 ILE A CA 1
ATOM 960 C C . ILE A 1 116 ? 16.567 4.235 -16.376 1.00 98.69 116 ILE A C 1
ATOM 962 O O . ILE A 1 116 ? 16.379 4.051 -15.171 1.00 98.69 116 ILE A O 1
ATOM 966 N N . TYR A 1 117 ? 15.812 3.644 -17.301 1.00 98.75 117 TYR A N 1
ATOM 967 C CA . TYR A 1 117 ? 14.689 2.782 -16.950 1.00 98.75 117 TYR A CA 1
ATOM 968 C C . TYR A 1 117 ? 15.141 1.517 -16.215 1.00 98.75 117 TYR A C 1
ATOM 970 O O . TYR A 1 117 ? 14.627 1.229 -15.133 1.00 98.75 117 TYR A O 1
ATOM 978 N N . GLY A 1 118 ? 16.135 0.809 -16.755 1.00 98.38 118 GLY A N 1
ATOM 979 C CA . GLY A 1 118 ? 16.611 -0.461 -16.209 1.00 98.38 118 GLY A CA 1
ATOM 980 C C . GLY A 1 118 ? 17.382 -0.323 -14.894 1.00 98.38 118 GLY A C 1
ATOM 981 O O . GLY A 1 118 ? 17.173 -1.120 -13.984 1.00 98.38 118 GLY A O 1
ATOM 982 N N . ASN A 1 119 ? 18.231 0.702 -14.757 1.00 98.38 119 ASN A N 1
ATOM 983 C CA . ASN A 1 119 ? 19.163 0.812 -13.625 1.00 98.38 119 ASN A CA 1
ATOM 984 C C . ASN A 1 119 ? 18.725 1.807 -12.545 1.00 98.38 119 ASN A C 1
ATOM 986 O O . ASN A 1 119 ? 19.261 1.774 -11.437 1.00 98.38 119 ASN A O 1
ATOM 990 N N . HIS A 1 120 ? 17.773 2.699 -12.834 1.00 98.31 120 HIS A N 1
ATOM 991 C CA . HIS A 1 120 ? 17.308 3.690 -11.860 1.00 98.31 120 HIS A CA 1
ATOM 992 C C . HIS A 1 120 ? 15.821 3.549 -11.556 1.00 98.31 120 HIS A C 1
ATOM 994 O O . HIS A 1 120 ? 15.453 3.406 -10.390 1.00 98.31 120 HIS A O 1
ATOM 1000 N N . VAL A 1 121 ? 14.960 3.547 -12.577 1.00 98.62 121 VAL A N 1
ATOM 1001 C CA . VAL A 1 121 ? 13.504 3.523 -12.361 1.00 98.62 121 VAL A CA 1
ATOM 1002 C C . VAL A 1 121 ? 13.049 2.182 -11.788 1.00 98.62 121 VAL A C 1
ATOM 1004 O O . VAL A 1 121 ? 12.414 2.162 -10.734 1.00 98.62 121 VAL A O 1
ATOM 1007 N N . VAL A 1 122 ? 13.411 1.064 -12.423 1.00 98.69 122 VAL A N 1
ATOM 1008 C CA . VAL A 1 122 ? 13.015 -0.284 -11.977 1.00 98.69 122 VAL A CA 1
ATOM 1009 C C . VAL A 1 122 ? 13.485 -0.586 -10.539 1.00 98.69 122 VAL A C 1
ATOM 1011 O O . VAL A 1 122 ? 12.636 -0.944 -9.713 1.00 98.69 122 VAL A O 1
ATOM 1014 N N . PRO A 1 123 ? 14.767 -0.371 -10.165 1.00 98.56 123 PRO A N 1
ATOM 1015 C CA . PRO A 1 123 ? 15.218 -0.570 -8.787 1.00 98.56 123 PRO A CA 1
ATOM 1016 C C . PRO A 1 123 ? 14.550 0.382 -7.793 1.00 98.56 123 PRO A C 1
ATOM 1018 O O . PRO A 1 123 ? 14.234 -0.015 -6.672 1.00 98.56 123 PRO A O 1
ATOM 1021 N N . ARG A 1 124 ? 14.274 1.634 -8.186 1.00 98.62 124 ARG A N 1
ATOM 1022 C CA . ARG A 1 124 ? 13.573 2.570 -7.302 1.00 98.62 124 ARG A CA 1
ATOM 1023 C C . ARG A 1 124 ? 12.156 2.095 -6.998 1.00 98.62 124 ARG A C 1
ATOM 1025 O O . ARG A 1 124 ? 11.744 2.173 -5.842 1.00 98.62 124 ARG A O 1
ATOM 1032 N N . LEU A 1 125 ? 11.429 1.601 -8.000 1.00 98.56 125 LEU A N 1
ATOM 1033 C CA . LEU A 1 125 ? 10.092 1.032 -7.811 1.00 98.56 125 LEU A CA 1
ATOM 1034 C C . LEU A 1 125 ? 10.140 -0.202 -6.901 1.00 98.56 125 LEU A C 1
ATOM 1036 O O . LEU A 1 125 ? 9.320 -0.294 -5.991 1.00 98.56 125 LEU A O 1
ATOM 1040 N N . GLN A 1 126 ? 11.150 -1.067 -7.056 1.00 98.19 126 GLN A N 1
ATOM 1041 C CA . GLN A 1 126 ? 11.370 -2.212 -6.162 1.00 98.19 126 GLN A CA 1
ATOM 1042 C C . GLN A 1 126 ? 11.489 -1.775 -4.694 1.00 98.19 126 GLN A C 1
ATOM 1044 O O . GLN A 1 126 ? 10.778 -2.286 -3.829 1.00 98.19 126 GLN A O 1
ATOM 1049 N N . MET A 1 127 ? 12.318 -0.763 -4.416 1.00 98.38 127 MET A N 1
ATOM 1050 C CA . MET A 1 127 ? 12.451 -0.214 -3.062 1.00 98.38 127 MET A CA 1
ATOM 1051 C C . MET A 1 127 ? 11.122 0.336 -2.528 1.00 98.38 127 MET A C 1
ATOM 1053 O O . MET A 1 127 ? 10.810 0.172 -1.352 1.00 98.38 127 MET A O 1
ATOM 1057 N N . VAL A 1 128 ? 10.315 0.986 -3.375 1.00 98.38 128 VAL A N 1
ATOM 1058 C CA . VAL A 1 128 ? 9.004 1.517 -2.965 1.00 98.38 128 VAL A CA 1
ATOM 1059 C C . VAL A 1 128 ? 8.024 0.389 -2.611 1.00 98.38 128 VAL A C 1
ATOM 1061 O O . VAL A 1 128 ? 7.222 0.563 -1.685 1.00 98.38 128 VAL A O 1
ATOM 1064 N N . VAL A 1 129 ? 8.082 -0.763 -3.291 1.00 98.19 129 VAL A N 1
ATOM 1065 C CA . VAL A 1 129 ? 7.302 -1.963 -2.928 1.00 98.19 129 VAL A CA 1
ATOM 1066 C C . VAL A 1 129 ? 7.727 -2.477 -1.556 1.00 98.19 129 VAL A C 1
ATOM 1068 O O . VAL A 1 129 ? 6.884 -2.636 -0.671 1.00 98.19 129 VAL A O 1
ATOM 1071 N N . GLU A 1 130 ? 9.028 -2.671 -1.345 1.00 98.06 130 GLU A N 1
ATOM 1072 C CA . GLU A 1 130 ? 9.587 -3.159 -0.078 1.00 98.06 130 GLU A CA 1
ATOM 1073 C C . GLU A 1 130 ? 9.249 -2.232 1.096 1.00 98.06 130 GLU A C 1
ATOM 1075 O O . GLU A 1 130 ? 8.782 -2.684 2.148 1.00 98.06 130 GLU A O 1
ATOM 1080 N N . ASP A 1 131 ? 9.402 -0.922 0.896 1.00 98.25 131 ASP A N 1
ATOM 1081 C CA . ASP A 1 131 ? 9.038 0.099 1.873 1.00 98.25 131 ASP A CA 1
ATOM 1082 C C . ASP A 1 131 ? 7.533 0.090 2.166 1.00 98.25 131 ASP A C 1
ATOM 1084 O O . ASP A 1 131 ? 7.139 0.205 3.329 1.00 98.25 131 ASP A O 1
ATOM 1088 N N . SER A 1 132 ? 6.686 -0.081 1.143 1.00 97.62 132 SER A N 1
ATOM 1089 C CA . SER A 1 132 ? 5.228 -0.150 1.314 1.00 97.62 132 SER A CA 1
ATOM 1090 C C . SER A 1 132 ? 4.820 -1.367 2.147 1.00 97.62 132 SER A C 1
ATOM 1092 O O . SER A 1 132 ? 4.013 -1.226 3.064 1.00 97.62 132 SER A O 1
ATOM 1094 N N . ILE A 1 133 ? 5.428 -2.533 1.904 1.00 97.81 133 ILE A N 1
ATOM 1095 C CA . ILE A 1 133 ? 5.190 -3.754 2.691 1.00 97.81 133 ILE A CA 1
ATOM 1096 C C . ILE A 1 133 ? 5.664 -3.567 4.137 1.00 97.81 133 ILE A C 1
ATOM 1098 O O . ILE A 1 133 ? 4.952 -3.916 5.082 1.00 97.81 133 ILE A O 1
ATOM 1102 N N . ARG A 1 134 ? 6.861 -3.002 4.336 1.00 98.31 134 ARG A N 1
ATOM 1103 C CA . ARG A 1 134 ? 7.416 -2.757 5.675 1.00 98.31 134 ARG A CA 1
ATOM 1104 C C . ARG A 1 134 ? 6.558 -1.773 6.469 1.00 98.31 134 ARG A C 1
ATOM 1106 O O . ARG A 1 134 ? 6.278 -2.019 7.642 1.00 98.31 134 ARG A O 1
ATOM 1113 N N . LEU A 1 135 ? 6.138 -0.675 5.841 1.00 98.00 135 LEU A N 1
ATOM 1114 C CA . LEU A 1 135 ? 5.279 0.324 6.469 1.00 98.00 135 LEU A CA 1
ATOM 1115 C C . LEU A 1 135 ? 3.915 -0.273 6.819 1.00 98.00 135 LEU A C 1
ATOM 1117 O O . LEU A 1 135 ? 3.461 -0.098 7.944 1.00 98.00 135 LEU A O 1
ATOM 1121 N N . HIS A 1 136 ? 3.316 -1.040 5.906 1.00 98.19 136 HIS A N 1
ATOM 1122 C CA . HIS A 1 136 ? 2.053 -1.728 6.147 1.00 98.19 136 HIS A CA 1
ATOM 1123 C C . HIS A 1 136 ? 2.109 -2.641 7.377 1.00 98.19 136 HIS A C 1
ATOM 1125 O O . HIS A 1 136 ? 1.245 -2.528 8.244 1.00 98.19 136 HIS A O 1
ATOM 1131 N N . LYS A 1 137 ? 3.147 -3.483 7.510 1.00 98.38 137 LYS A N 1
ATOM 1132 C CA . LYS A 1 137 ? 3.326 -4.341 8.697 1.00 98.38 137 LYS A CA 1
ATOM 1133 C C . LYS A 1 137 ? 3.305 -3.523 9.989 1.00 98.38 137 LYS A C 1
ATOM 1135 O O . LYS A 1 137 ? 2.544 -3.834 10.901 1.00 98.38 137 LYS A O 1
ATOM 1140 N N . LYS A 1 138 ? 4.064 -2.424 10.026 1.00 98.50 138 LYS A N 1
ATOM 1141 C CA . LYS A 1 138 ? 4.150 -1.544 11.197 1.00 98.50 138 LYS A CA 1
ATOM 1142 C C . LYS A 1 138 ? 2.824 -0.838 11.495 1.00 98.50 138 LYS A C 1
ATOM 1144 O O . LYS A 1 138 ? 2.401 -0.775 12.645 1.00 98.50 138 LYS A O 1
ATOM 1149 N N . THR A 1 139 ? 2.135 -0.338 10.470 1.00 98.31 139 THR A N 1
ATOM 1150 C CA . THR A 1 139 ? 0.801 0.261 10.615 1.00 98.31 139 THR A CA 1
ATOM 1151 C C . THR A 1 139 ? -0.205 -0.757 11.144 1.00 98.31 139 THR A C 1
ATOM 1153 O O . THR A 1 139 ? -0.986 -0.439 12.037 1.00 98.31 139 THR A O 1
ATOM 1156 N N . ARG A 1 140 ? -0.160 -1.993 10.641 1.00 98.31 140 ARG A N 1
ATOM 1157 C CA . ARG A 1 140 ? -1.051 -3.076 11.059 1.00 98.31 140 ARG A CA 1
ATOM 1158 C C . ARG A 1 140 ? -0.806 -3.498 12.510 1.00 98.31 140 ARG A C 1
ATOM 1160 O O . ARG A 1 140 ? -1.766 -3.722 13.239 1.00 98.31 140 ARG A O 1
ATOM 1167 N N . GLU A 1 141 ? 0.450 -3.560 12.947 1.00 98.44 141 GLU A N 1
ATOM 1168 C CA . GLU A 1 141 ? 0.819 -3.797 14.352 1.00 98.44 141 GLU A CA 1
ATOM 1169 C C . GLU A 1 141 ? 0.269 -2.705 15.283 1.00 98.44 141 GLU A C 1
ATOM 1171 O O . GLU A 1 141 ? -0.357 -3.012 16.298 1.00 98.44 141 GLU A O 1
ATOM 1176 N N . ILE A 1 142 ? 0.441 -1.429 14.916 1.00 98.50 142 ILE A N 1
ATOM 1177 C CA . ILE A 1 142 ? -0.081 -0.290 15.691 1.00 98.50 142 ILE A CA 1
ATOM 1178 C C . ILE A 1 142 ? -1.613 -0.328 15.757 1.00 98.50 142 ILE A C 1
ATOM 1180 O O . ILE A 1 142 ? -2.189 -0.109 16.827 1.00 98.50 142 ILE A O 1
ATOM 1184 N N . ALA A 1 143 ? -2.272 -0.624 14.633 1.00 98.19 143 ALA A N 1
ATOM 1185 C CA . ALA A 1 143 ? -3.723 -0.750 14.566 1.00 98.19 143 ALA A CA 1
ATOM 1186 C C . ALA A 1 143 ? -4.223 -1.882 15.471 1.00 98.19 143 ALA A C 1
ATOM 1188 O O . ALA A 1 143 ? -5.122 -1.659 16.272 1.00 98.19 143 ALA A O 1
ATOM 1189 N N . LEU A 1 144 ? -3.596 -3.064 15.422 1.00 98.25 144 LEU A N 1
ATOM 1190 C CA . LEU A 1 144 ? -3.938 -4.182 16.305 1.00 98.25 144 LEU A CA 1
ATOM 1191 C C . LEU A 1 144 ? -3.802 -3.818 17.785 1.00 98.25 144 LEU A C 1
ATOM 1193 O O . LEU A 1 144 ? -4.738 -4.048 18.545 1.00 98.25 144 LEU A O 1
ATOM 1197 N N . CYS A 1 145 ? -2.681 -3.210 18.178 1.00 98.31 145 CYS A N 1
ATOM 1198 C CA . CYS A 1 145 ? -2.461 -2.767 19.555 1.00 98.31 145 CYS A CA 1
ATOM 1199 C C . CYS A 1 145 ? -3.563 -1.789 20.008 1.00 98.31 145 CYS A C 1
ATOM 1201 O O . CYS A 1 145 ? -4.204 -1.981 21.042 1.00 98.31 145 CYS A O 1
ATOM 1203 N N . SER A 1 146 ? -3.875 -0.804 19.163 1.00 98.19 146 SER A N 1
ATOM 1204 C CA . SER A 1 146 ? -4.915 0.195 19.433 1.00 98.19 146 SER A CA 1
ATOM 1205 C C . SER A 1 146 ? -6.317 -0.428 19.515 1.00 98.19 146 SER A C 1
ATOM 1207 O O . SER A 1 146 ? -7.111 -0.081 20.390 1.00 98.19 146 SER A O 1
ATOM 1209 N N . HIS A 1 147 ? -6.630 -1.378 18.627 1.00 98.25 147 HIS A N 1
ATOM 1210 C C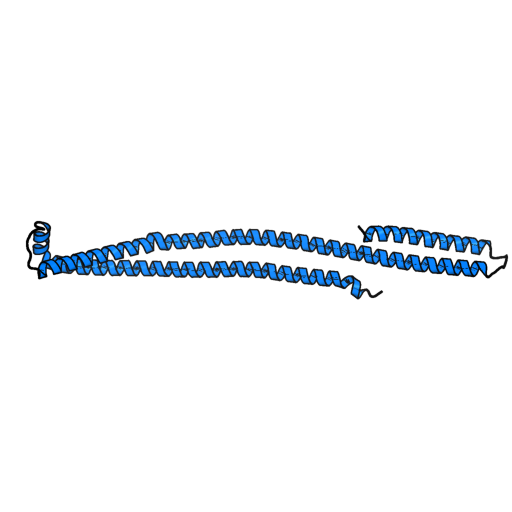A . HIS A 1 147 ? -7.895 -2.116 18.624 1.00 98.25 147 HIS A CA 1
ATOM 1211 C C . HIS A 1 147 ? -8.039 -2.973 19.886 1.00 98.25 147 HIS A C 1
ATOM 1213 O O . HIS A 1 147 ? -9.119 -3.036 20.475 1.00 98.25 147 HIS A O 1
ATOM 1219 N N . GLU A 1 148 ? -6.962 -3.631 20.320 1.00 98.19 148 GLU A N 1
ATOM 1220 C CA . GLU A 1 148 ? -6.956 -4.416 21.550 1.00 98.19 148 GLU A CA 1
ATOM 1221 C C . GLU A 1 148 ? -7.221 -3.557 22.783 1.00 98.19 148 GLU A C 1
ATOM 1223 O O . GLU A 1 148 ? -8.027 -3.958 23.626 1.00 98.19 148 GLU A O 1
ATOM 1228 N N . ASP A 1 149 ? -6.584 -2.391 22.887 1.00 98.38 149 ASP A N 1
ATOM 1229 C CA . ASP A 1 149 ? -6.767 -1.479 24.015 1.00 98.38 149 ASP A CA 1
ATOM 1230 C C . ASP A 1 149 ? -8.191 -0.918 24.067 1.00 98.38 149 ASP A C 1
ATOM 1232 O O . ASP A 1 149 ? -8.850 -1.020 25.105 1.00 98.38 149 ASP A O 1
ATOM 1236 N N . LEU A 1 150 ? -8.744 -0.496 22.926 1.00 98.25 150 LEU A N 1
ATOM 1237 C CA . LEU A 1 150 ? -10.151 -0.101 22.832 1.00 98.25 150 LEU A CA 1
ATOM 1238 C C . LEU A 1 150 ? -11.091 -1.233 23.284 1.00 98.25 150 LEU A C 1
ATOM 1240 O O . LEU A 1 150 ? -12.014 -1.019 24.070 1.00 98.25 150 LEU A O 1
ATOM 1244 N N . LEU A 1 151 ? -10.850 -2.468 22.836 1.00 97.69 151 LEU A N 1
ATOM 1245 C CA . LEU A 1 151 ? -11.658 -3.624 23.236 1.00 97.69 151 LEU A CA 1
ATOM 1246 C C . LEU A 1 151 ? -11.472 -4.008 24.713 1.00 97.69 151 LEU A C 1
ATOM 1248 O O . LEU A 1 151 ? -12.354 -4.656 25.287 1.00 97.69 151 LEU A O 1
ATOM 1252 N N . LYS A 1 152 ? -10.336 -3.684 25.343 1.00 98.06 152 LYS A N 1
ATOM 1253 C CA . LYS A 1 152 ? -10.153 -3.836 26.797 1.00 98.06 152 LYS A CA 1
ATOM 1254 C C . LYS A 1 152 ? -11.003 -2.810 27.542 1.00 98.06 152 LYS A C 1
ATOM 1256 O O . LYS A 1 152 ? -11.712 -3.198 28.469 1.00 98.06 152 LYS A O 1
ATOM 1261 N N . ASP A 1 153 ? -11.003 -1.555 27.111 1.00 98.06 153 ASP A N 1
ATOM 1262 C CA . ASP A 1 153 ? -11.785 -0.499 27.760 1.00 98.06 153 ASP A CA 1
ATOM 1263 C C . ASP A 1 153 ? -13.293 -0.699 27.585 1.00 98.06 153 ASP A C 1
ATOM 1265 O O . ASP A 1 153 ? -14.047 -0.589 28.552 1.00 98.06 153 ASP A O 1
ATOM 1269 N N . LEU A 1 154 ? -13.739 -1.138 26.406 1.00 97.25 154 LEU A N 1
ATOM 1270 C CA . LEU A 1 154 ? -15.133 -1.536 26.182 1.00 97.25 154 LEU A CA 1
ATOM 1271 C C . LEU A 1 154 ? -15.557 -2.710 27.079 1.00 97.25 154 LEU A C 1
ATOM 1273 O O . LEU A 1 154 ? -16.669 -2.722 27.609 1.00 97.25 154 LEU A O 1
ATOM 1277 N N . ARG A 1 155 ? -14.668 -3.688 27.306 1.00 96.12 155 ARG A N 1
ATOM 1278 C CA . ARG A 1 155 ? -14.926 -4.787 28.252 1.00 96.12 155 ARG A CA 1
ATOM 1279 C C . ARG A 1 155 ? -15.027 -4.295 29.693 1.00 96.12 155 ARG A C 1
ATOM 1281 O O . ARG A 1 155 ? -15.912 -4.753 30.412 1.00 96.12 155 ARG A O 1
ATOM 1288 N N . ARG A 1 156 ? -14.159 -3.369 30.111 1.00 96.88 156 ARG A N 1
ATOM 1289 C CA . ARG A 1 156 ? -14.229 -2.746 31.443 1.00 96.88 156 ARG A CA 1
ATOM 1290 C C . ARG A 1 156 ? -15.545 -1.994 31.626 1.00 96.88 156 ARG A C 1
ATOM 1292 O O . ARG A 1 156 ? -16.197 -2.174 32.647 1.00 96.88 156 ARG A O 1
ATOM 1299 N N . LEU A 1 157 ? -15.976 -1.230 30.620 1.00 94.81 157 LEU A N 1
ATOM 1300 C CA . LEU A 1 157 ? -17.266 -0.539 30.638 1.00 94.81 157 LEU A CA 1
ATOM 1301 C C . LEU A 1 157 ? -18.430 -1.523 30.810 1.00 94.81 157 LEU A C 1
ATOM 1303 O O . LEU A 1 157 ? -19.266 -1.330 31.691 1.00 94.81 157 LEU A O 1
ATOM 1307 N N . TYR A 1 158 ? -18.454 -2.601 30.023 1.00 95.31 158 TYR A N 1
ATOM 1308 C CA . TYR A 1 158 ? -19.475 -3.643 30.140 1.00 95.31 158 TYR A CA 1
ATOM 1309 C C . TYR A 1 158 ? -19.507 -4.261 31.548 1.00 95.31 158 TYR A C 1
ATOM 1311 O O . TYR A 1 158 ? -20.576 -4.407 32.140 1.00 95.31 158 TYR A O 1
ATOM 1319 N N . GLN A 1 159 ? -18.340 -4.577 32.117 1.00 95.00 159 GLN A N 1
ATOM 1320 C CA . GLN A 1 159 ? -18.228 -5.115 33.477 1.00 95.00 159 GLN A CA 1
ATOM 1321 C C . GLN A 1 159 ? -18.742 -4.126 34.534 1.00 95.00 159 GLN A C 1
ATOM 1323 O O . GLN A 1 159 ? -19.491 -4.531 35.423 1.00 95.00 159 GLN A O 1
ATOM 1328 N N . SER A 1 160 ? -18.410 -2.838 34.416 1.00 94.12 160 SER A N 1
ATOM 1329 C CA . SER A 1 160 ? -18.922 -1.788 35.306 1.00 94.12 160 SER A CA 1
ATOM 1330 C C . SER A 1 160 ? -20.440 -1.644 35.207 1.00 94.12 160 SER A C 1
ATOM 1332 O O . SER A 1 160 ? -21.120 -1.571 36.229 1.00 94.12 160 SER A O 1
ATOM 1334 N N . MET A 1 161 ? -21.001 -1.678 33.994 1.00 92.69 161 MET A N 1
ATOM 1335 C CA . MET A 1 161 ? -22.454 -1.668 33.793 1.00 92.69 161 MET A CA 1
ATOM 1336 C C . MET A 1 161 ? -23.120 -2.898 34.414 1.00 92.69 161 MET A C 1
ATOM 1338 O O . MET A 1 161 ? -24.172 -2.783 35.043 1.00 92.69 161 MET A O 1
ATOM 1342 N N . GLN A 1 162 ? -22.509 -4.074 34.267 1.00 92.56 162 GLN A N 1
ATOM 1343 C CA . GLN A 1 162 ? -23.017 -5.313 34.848 1.00 92.56 162 GLN A CA 1
ATOM 1344 C C . GLN A 1 162 ? -23.024 -5.250 36.378 1.00 92.56 162 GLN A C 1
ATOM 1346 O O . GLN A 1 162 ? -24.007 -5.653 37.005 1.00 92.56 162 GLN A O 1
ATOM 1351 N N . LEU A 1 163 ? -21.954 -4.717 36.972 1.00 92.25 163 LEU A N 1
ATOM 1352 C CA . LEU A 1 163 ? -21.848 -4.519 38.413 1.00 92.25 163 LEU A CA 1
ATOM 1353 C C . LEU A 1 163 ? -22.898 -3.522 38.918 1.00 92.25 163 LEU A C 1
ATOM 1355 O O . LEU A 1 163 ? -23.611 -3.821 39.876 1.00 92.25 163 LEU A O 1
ATOM 1359 N N . TYR A 1 164 ? -23.062 -2.391 38.227 1.00 91.44 164 TYR A N 1
ATOM 1360 C CA . TYR A 1 164 ? -24.096 -1.405 38.536 1.00 91.44 164 TYR A CA 1
ATOM 1361 C C . TYR A 1 164 ? -25.497 -2.026 38.512 1.00 91.44 164 TYR A C 1
ATOM 1363 O O . TYR A 1 164 ? -26.255 -1.878 39.469 1.00 91.44 164 TYR A O 1
ATOM 1371 N N . GLN A 1 165 ? -25.839 -2.783 37.464 1.00 89.94 165 GLN A N 1
ATOM 1372 C CA . GLN A 1 165 ? -27.146 -3.438 37.381 1.00 89.94 165 GLN A CA 1
ATOM 1373 C C . GLN A 1 165 ? -27.369 -4.455 38.506 1.00 89.94 165 GLN A C 1
ATOM 1375 O O . GLN A 1 165 ? -28.486 -4.568 39.013 1.00 89.94 165 GLN A O 1
ATOM 1380 N N . ALA A 1 166 ? -26.325 -5.178 38.922 1.00 90.69 166 ALA A N 1
ATOM 1381 C CA . ALA A 1 166 ? -26.406 -6.084 40.063 1.00 90.69 166 ALA A CA 1
ATOM 1382 C C . ALA A 1 166 ? -26.687 -5.318 41.369 1.00 90.69 166 ALA A C 1
ATOM 1384 O O . ALA A 1 166 ? -27.615 -5.675 42.098 1.00 90.69 166 ALA A O 1
ATOM 1385 N N . HIS A 1 167 ? -25.956 -4.230 41.633 1.00 91.38 167 HIS A N 1
ATOM 1386 C CA . HIS A 1 167 ? -26.179 -3.380 42.808 1.00 91.38 167 HIS A CA 1
ATOM 1387 C C . HIS A 1 167 ? -27.556 -2.711 42.798 1.00 91.38 167 HIS A C 1
ATOM 1389 O O . HIS A 1 167 ? -28.238 -2.685 43.824 1.00 91.38 167 HIS A O 1
ATOM 1395 N N . TRP A 1 168 ? -28.014 -2.241 41.638 1.00 90.00 168 TRP A N 1
ATOM 1396 C CA . TRP A 1 168 ? -29.355 -1.694 41.464 1.00 90.00 168 TRP A CA 1
ATOM 1397 C C . TRP A 1 168 ? -30.444 -2.735 41.756 1.00 90.00 168 TRP A C 1
ATOM 1399 O O . TRP A 1 168 ? -31.386 -2.461 42.501 1.00 90.00 168 TRP A O 1
ATOM 1409 N N . ALA A 1 169 ? -30.303 -3.959 41.241 1.00 90.38 169 ALA A N 1
ATOM 1410 C CA . ALA A 1 169 ? -31.253 -5.038 41.507 1.00 90.38 169 ALA A CA 1
ATOM 1411 C C . ALA A 1 169 ? -31.311 -5.404 43.003 1.00 90.38 169 ALA A C 1
ATOM 1413 O O . ALA A 1 169 ? -32.398 -5.630 43.546 1.00 90.38 169 ALA A O 1
ATOM 1414 N N . GLU A 1 170 ? -30.163 -5.433 43.688 1.00 91.31 170 GLU A N 1
ATOM 1415 C CA . GLU A 1 170 ? -30.097 -5.627 45.141 1.00 91.31 170 GLU A CA 1
ATOM 1416 C C . GLU A 1 170 ? -30.793 -4.498 45.906 1.00 91.31 170 GLU A C 1
ATOM 1418 O O . GLU A 1 170 ? -31.567 -4.776 46.828 1.00 91.31 170 GLU A O 1
ATOM 1423 N N . PHE A 1 171 ? -30.562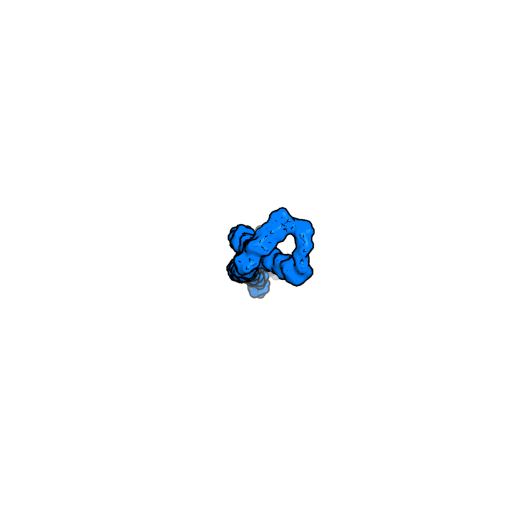 -3.245 45.506 1.00 91.31 171 PHE A N 1
ATOM 1424 C CA . PHE A 1 171 ? -31.211 -2.068 46.079 1.00 91.31 171 PHE A CA 1
ATOM 1425 C C . PHE A 1 171 ? -32.733 -2.133 45.935 1.00 91.31 171 PHE A C 1
ATOM 1427 O O . PHE A 1 171 ? -33.442 -2.071 46.941 1.00 91.31 171 PHE A O 1
ATOM 1434 N N . VAL A 1 172 ? -33.242 -2.362 44.722 1.00 91.81 172 VAL A N 1
ATOM 1435 C CA . VAL A 1 172 ? -34.683 -2.498 44.453 1.00 91.81 172 VAL A CA 1
ATOM 1436 C C . VAL A 1 172 ? -35.292 -3.632 45.286 1.00 91.81 172 VAL A C 1
ATOM 1438 O O . VAL A 1 172 ? -36.382 -3.500 45.850 1.00 91.81 172 VAL A O 1
ATOM 1441 N N . GLN A 1 173 ? -34.582 -4.757 45.427 1.00 92.19 173 GLN A N 1
ATOM 1442 C CA . GLN A 1 173 ? -35.044 -5.868 46.256 1.00 92.19 173 GLN A CA 1
ATOM 1443 C C . GLN A 1 173 ? -35.063 -5.513 47.755 1.00 92.19 173 GLN A C 1
ATOM 1445 O O . GLN A 1 173 ? -35.982 -5.923 48.474 1.00 92.19 173 GLN A O 1
ATOM 1450 N N . ALA A 1 174 ? -34.053 -4.791 48.248 1.00 92.88 174 ALA A N 1
ATOM 1451 C CA . ALA A 1 174 ? -33.978 -4.334 49.632 1.00 92.88 174 ALA A CA 1
ATOM 1452 C C . ALA A 1 174 ? -35.084 -3.314 49.945 1.00 92.88 174 ALA A C 1
ATOM 1454 O O . ALA A 1 174 ? -35.764 -3.462 50.963 1.00 92.88 174 ALA A O 1
ATOM 1455 N N . GLU A 1 175 ? -35.330 -2.368 49.037 1.00 92.56 175 GLU A N 1
ATOM 1456 C CA . GLU A 1 175 ? -36.411 -1.383 49.125 1.00 92.56 175 GLU A CA 1
ATOM 1457 C C . GLU A 1 175 ? -37.785 -2.068 49.187 1.00 92.56 175 GLU A C 1
ATOM 1459 O O . GLU A 1 175 ? -38.585 -1.798 50.085 1.00 92.56 175 GLU A O 1
ATOM 1464 N N . GLY A 1 176 ? -38.048 -3.035 48.300 1.00 92.81 176 GLY A N 1
ATOM 1465 C CA . GLY A 1 176 ? -39.296 -3.801 48.320 1.00 92.81 176 GLY A CA 1
ATOM 1466 C C . GLY A 1 176 ? -39.512 -4.564 49.635 1.00 92.81 176 GLY A C 1
ATOM 1467 O O . GLY A 1 176 ? -40.621 -4.589 50.173 1.00 92.81 176 GLY A O 1
ATOM 1468 N N . LYS A 1 177 ? -38.449 -5.157 50.198 1.00 93.88 177 LYS A N 1
ATOM 1469 C CA . LYS A 1 177 ? -38.502 -5.861 51.494 1.00 93.88 177 LYS A CA 1
ATOM 1470 C C . LYS A 1 177 ? -3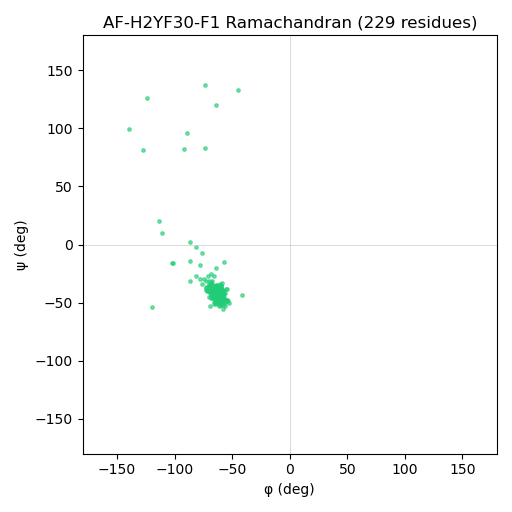8.718 -4.905 52.672 1.00 93.88 177 LYS A C 1
ATOM 1472 O O . LYS A 1 177 ? -39.396 -5.299 53.621 1.00 93.88 177 LYS A O 1
ATOM 1477 N N . LEU A 1 178 ? -38.158 -3.694 52.626 1.00 92.44 178 LEU A N 1
ATOM 1478 C CA . LEU A 1 178 ? -38.384 -2.654 53.631 1.00 92.44 178 LEU A CA 1
ATOM 1479 C C . LEU A 1 178 ? -39.845 -2.189 53.609 1.00 92.44 178 LEU A C 1
ATOM 1481 O O . LEU A 1 178 ? -40.516 -2.305 54.631 1.00 92.44 178 LEU A O 1
ATOM 1485 N N . LYS A 1 179 ? -40.373 -1.829 52.431 1.00 93.62 179 LYS A N 1
ATOM 1486 C CA . LYS A 1 179 ? -41.777 -1.414 52.249 1.00 93.62 179 LYS A CA 1
ATOM 1487 C C . LYS A 1 179 ? -42.774 -2.463 52.759 1.00 93.62 179 LYS A C 1
ATOM 1489 O O . LYS A 1 179 ? -43.805 -2.129 53.337 1.00 93.62 179 LYS A O 1
ATOM 1494 N N . LEU A 1 180 ? -42.489 -3.755 52.559 1.00 93.12 180 LEU A N 1
ATOM 1495 C CA . LEU A 1 180 ? -43.323 -4.840 53.096 1.00 93.12 180 LEU A CA 1
ATOM 1496 C C . LEU A 1 180 ? -43.252 -4.939 54.627 1.00 93.12 180 LEU A C 1
ATOM 1498 O O . LEU A 1 180 ? -44.283 -5.163 55.261 1.00 93.12 180 LEU A O 1
ATOM 1502 N N . ALA A 1 181 ? -42.064 -4.783 55.217 1.00 90.44 181 ALA A N 1
ATOM 1503 C CA . ALA A 1 181 ? -41.892 -4.794 56.669 1.00 90.44 181 ALA A CA 1
ATOM 1504 C C . ALA A 1 181 ? -42.575 -3.585 57.332 1.00 90.44 181 ALA A C 1
ATOM 1506 O O . ALA A 1 181 ? -43.206 -3.744 58.373 1.00 90.44 181 ALA A O 1
ATOM 1507 N N . GLU A 1 182 ? -42.516 -2.409 56.701 1.00 88.88 182 GLU A N 1
ATOM 1508 C CA . GLU A 1 182 ? -43.213 -1.194 57.142 1.00 88.88 182 GLU A CA 1
ATOM 1509 C C . GLU A 1 182 ? -44.729 -1.391 57.156 1.00 88.88 182 GLU A C 1
ATOM 1511 O O . GLU A 1 182 ? -45.349 -1.229 58.204 1.00 88.88 182 GLU A O 1
ATOM 1516 N N . LYS A 1 183 ? -45.309 -1.903 56.063 1.00 91.81 183 LYS A N 1
ATOM 1517 C CA . LYS A 1 183 ? -46.745 -2.230 56.002 1.00 91.81 183 LYS A CA 1
ATOM 1518 C C . LYS A 1 183 ? -47.178 -3.267 57.042 1.00 91.81 183 LYS A C 1
ATOM 1520 O O . LYS A 1 183 ? -48.305 -3.222 57.529 1.00 91.81 183 LYS A O 1
ATOM 1525 N N . GLN A 1 184 ? -46.333 -4.253 57.353 1.00 87.06 184 GLN A N 1
ATOM 1526 C CA . GLN A 1 184 ? -46.630 -5.245 58.397 1.00 87.06 184 GLN A CA 1
ATOM 1527 C C . GLN A 1 184 ? -46.595 -4.624 59.796 1.00 87.06 184 GLN A C 1
ATOM 1529 O O . GLN A 1 184 ? -47.445 -4.951 60.625 1.00 87.06 184 GLN A O 1
ATOM 1534 N N . PHE A 1 185 ? -45.631 -3.737 60.045 1.00 84.88 185 PHE A N 1
ATOM 1535 C CA . PHE A 1 185 ? -45.513 -3.002 61.296 1.00 84.88 185 PHE A CA 1
ATOM 1536 C C . PHE A 1 185 ? -46.712 -2.067 61.508 1.00 84.88 185 PHE A C 1
ATOM 1538 O O . PHE A 1 185 ? -47.336 -2.135 62.562 1.00 84.88 185 PHE A O 1
ATOM 1545 N N . GLU A 1 186 ? -47.100 -1.288 60.494 1.00 85.25 186 GLU A N 1
ATOM 1546 C CA . GLU A 1 186 ? -48.278 -0.403 60.516 1.00 85.25 186 GLU A CA 1
ATOM 1547 C C . GLU A 1 186 ? -49.566 -1.179 60.811 1.00 85.25 186 GLU A C 1
ATOM 1549 O O . GLU A 1 186 ? -50.250 -0.887 61.788 1.00 85.25 186 GLU A O 1
ATOM 1554 N N . LYS A 1 187 ? -49.832 -2.263 60.068 1.00 84.94 187 LYS A N 1
ATOM 1555 C CA . LYS A 1 187 ? -51.011 -3.118 60.295 1.00 84.94 187 LYS A CA 1
ATOM 1556 C C . LYS A 1 187 ? -51.045 -3.755 61.685 1.00 84.94 187 LYS A C 1
ATOM 1558 O O . LYS A 1 187 ? -52.125 -3.994 62.224 1.00 84.94 187 LYS A O 1
ATOM 1563 N N . HIS A 1 188 ? -49.892 -4.120 62.253 1.00 75.75 188 HIS A N 1
ATOM 1564 C CA . HIS A 1 188 ? -49.837 -4.639 63.623 1.00 75.75 188 HIS A CA 1
ATOM 1565 C C . HIS A 1 188 ? -50.064 -3.514 64.638 1.00 75.75 188 HIS A C 1
ATOM 1567 O O . HIS A 1 188 ? -50.725 -3.746 65.648 1.00 75.75 188 HIS A O 1
ATOM 1573 N N . ASN A 1 189 ? -49.548 -2.312 64.380 1.00 72.38 189 ASN A N 1
ATOM 1574 C CA . ASN A 1 189 ? -49.735 -1.150 65.242 1.00 72.38 189 ASN A CA 1
ATOM 1575 C C . ASN A 1 189 ? -51.215 -0.731 65.301 1.00 72.38 189 ASN A C 1
ATOM 1577 O O . ASN A 1 189 ? -51.772 -0.644 66.391 1.00 72.38 189 ASN A O 1
ATOM 1581 N N . GLU A 1 190 ? -51.885 -0.625 64.150 1.00 70.88 190 GLU A N 1
ATOM 1582 C CA . GLU A 1 190 ? -53.327 -0.341 64.037 1.00 70.88 190 GLU A CA 1
ATOM 1583 C C . GLU A 1 190 ? -54.177 -1.371 64.802 1.00 70.88 190 GLU A C 1
ATOM 1585 O O . GLU A 1 190 ? -54.972 -1.018 65.670 1.00 70.88 190 GLU A O 1
ATOM 1590 N N . LYS A 1 191 ? -53.922 -2.674 64.604 1.00 65.00 191 LYS A N 1
ATOM 1591 C CA . LYS A 1 191 ? -54.611 -3.754 65.341 1.00 65.00 191 LYS A CA 1
ATOM 1592 C C . LYS A 1 191 ? -54.350 -3.757 66.851 1.00 65.00 191 LYS A C 1
ATOM 1594 O O . LYS A 1 191 ? -55.094 -4.397 67.595 1.00 65.00 191 LYS A O 1
ATOM 1599 N N . THR A 1 192 ? -53.271 -3.121 67.308 1.00 57.38 192 THR A N 1
ATOM 1600 C CA . THR A 1 192 ? -52.939 -3.021 68.738 1.00 57.38 192 THR A CA 1
ATOM 1601 C C . THR A 1 192 ? -53.731 -1.897 69.413 1.00 57.38 192 THR A C 1
ATOM 1603 O O . THR A 1 192 ? -54.020 -2.007 70.603 1.00 57.38 192 THR A O 1
ATOM 1606 N N . ILE A 1 193 ? -54.121 -0.865 68.657 1.00 58.38 193 ILE A N 1
ATOM 1607 C CA . ILE A 1 193 ? -54.919 0.273 69.135 1.00 58.38 193 ILE A CA 1
ATOM 1608 C C . ILE A 1 193 ? -56.401 -0.127 69.303 1.00 58.38 193 ILE A C 1
ATOM 1610 O O . ILE A 1 193 ? -57.026 0.272 70.282 1.00 58.38 193 ILE A O 1
ATOM 1614 N N . ASP A 1 194 ? -56.925 -1.016 68.450 1.00 56.00 194 ASP A N 1
ATOM 1615 C CA . ASP A 1 194 ? -58.353 -1.395 68.413 1.00 56.00 194 ASP A CA 1
ATOM 1616 C C . ASP A 1 194 ? -58.798 -2.536 69.367 1.00 56.00 194 ASP A C 1
ATOM 1618 O O . ASP A 1 194 ? -59.963 -2.939 69.338 1.00 56.00 194 ASP A O 1
ATOM 1622 N N . SER A 1 195 ? -57.933 -3.120 70.219 1.00 51.09 195 SER A N 1
ATOM 1623 C CA . SER A 1 195 ? -58.325 -4.307 71.018 1.00 51.09 195 SER A CA 1
ATOM 1624 C C . SER A 1 195 ? -57.833 -4.337 72.483 1.00 51.09 195 SER A C 1
ATOM 1626 O O . SER A 1 195 ? -56.713 -4.788 72.763 1.00 51.09 195 SER A O 1
ATOM 1628 N N . PRO A 1 196 ? -58.690 -3.977 73.466 1.00 51.03 196 PRO A N 1
ATOM 1629 C CA . PRO A 1 196 ? -58.380 -4.033 74.892 1.00 51.03 196 PRO A CA 1
ATOM 1630 C C . PRO A 1 196 ? -58.804 -5.388 75.490 1.00 51.03 196 PRO A C 1
ATOM 1632 O O . PRO A 1 196 ? -59.865 -5.528 76.086 1.00 51.03 196 PRO A O 1
ATOM 1635 N N . LYS A 1 197 ? -57.978 -6.431 75.344 1.00 52.84 197 LYS A N 1
ATOM 1636 C CA . LYS A 1 197 ? -58.108 -7.667 76.156 1.00 52.84 197 LYS A CA 1
ATOM 1637 C C . LYS A 1 197 ? -56.794 -7.971 76.878 1.00 52.84 197 LYS A C 1
ATOM 1639 O O . LYS A 1 197 ? -55.748 -8.006 76.221 1.00 52.84 197 LYS A O 1
ATOM 1644 N N . LEU A 1 198 ? -56.862 -8.131 78.206 1.00 52.03 198 LEU A N 1
ATOM 1645 C CA . LEU A 1 198 ? -55.733 -8.073 79.150 1.00 52.03 198 LEU A CA 1
ATOM 1646 C C . LEU A 1 198 ? -54.756 -9.267 79.091 1.00 52.03 198 LEU A C 1
ATOM 1648 O O . LEU A 1 198 ? -53.568 -9.060 79.326 1.00 52.03 198 LEU A O 1
ATOM 1652 N N . ASP A 1 199 ? -55.183 -10.465 78.681 1.00 47.47 199 ASP A N 1
ATOM 1653 C CA . ASP A 1 199 ? -54.342 -11.680 78.782 1.00 47.47 199 ASP A CA 1
ATOM 1654 C C . ASP A 1 199 ? -53.218 -11.814 77.740 1.00 47.47 199 ASP A C 1
ATOM 1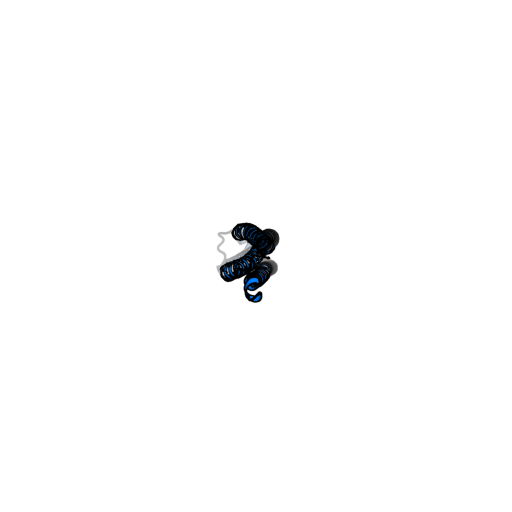656 O O . ASP A 1 199 ? -52.360 -12.687 77.833 1.00 47.47 199 ASP A O 1
ATOM 1660 N N . ASN A 1 200 ? -53.161 -10.930 76.740 1.00 51.16 200 ASN A N 1
ATOM 1661 C CA . ASN A 1 200 ? -52.190 -11.026 75.640 1.00 51.16 200 ASN A CA 1
ATOM 1662 C C . ASN A 1 200 ? -51.119 -9.921 75.647 1.00 51.16 200 ASN A C 1
ATOM 1664 O O . ASN A 1 200 ? -50.357 -9.794 74.687 1.00 51.16 200 ASN A O 1
ATOM 1668 N N . LYS A 1 201 ? -51.027 -9.110 76.710 1.00 55.09 201 LYS A N 1
ATOM 1669 C CA . LYS A 1 201 ? -50.160 -7.913 76.756 1.00 55.09 201 LYS A CA 1
ATOM 1670 C C . LYS A 1 201 ? -48.663 -8.242 76.589 1.00 55.09 201 LYS A C 1
ATOM 1672 O O . LYS A 1 201 ? -47.967 -7.568 75.830 1.00 55.09 201 LYS A O 1
ATOM 1677 N N . VAL A 1 202 ? -48.182 -9.331 77.199 1.00 57.53 202 VAL A N 1
ATOM 1678 C CA . VAL A 1 202 ? -46.777 -9.791 77.098 1.00 57.53 202 VAL A CA 1
ATOM 1679 C C . VAL A 1 202 ? -46.463 -10.390 75.714 1.00 57.53 202 VAL A C 1
ATOM 1681 O O . VAL A 1 202 ? -45.409 -10.120 75.129 1.00 57.53 202 VAL A O 1
ATOM 1684 N N . ARG A 1 203 ? -47.404 -11.146 75.130 1.00 56.16 203 ARG A N 1
ATOM 1685 C CA . ARG A 1 203 ? -47.275 -11.739 73.784 1.00 56.16 203 ARG A CA 1
ATOM 1686 C C . ARG A 1 203 ? -47.330 -10.676 72.672 1.00 56.16 203 ARG A C 1
ATOM 1688 O O . ARG A 1 203 ? -46.596 -10.771 71.691 1.00 56.16 203 ARG A O 1
AT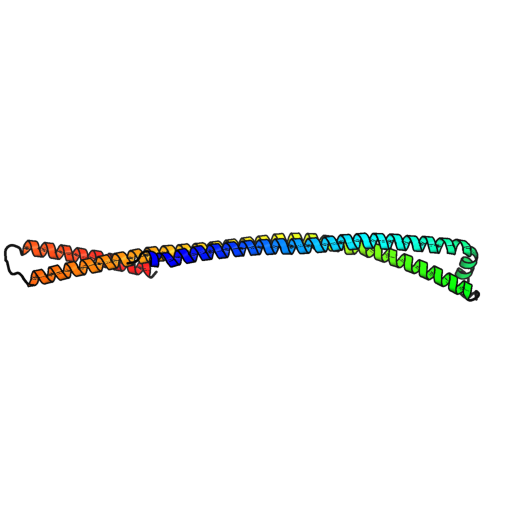OM 1695 N N . ARG A 1 204 ? -48.135 -9.620 72.854 1.00 58.66 204 ARG A N 1
ATOM 1696 C CA . ARG A 1 204 ? -48.202 -8.444 71.960 1.00 58.66 204 ARG A CA 1
ATOM 1697 C C . ARG A 1 204 ? -46.924 -7.601 72.010 1.00 58.66 204 ARG A C 1
ATOM 1699 O O . ARG A 1 204 ? -46.404 -7.251 70.957 1.00 58.66 204 ARG A O 1
ATOM 1706 N N . SER A 1 205 ? -46.377 -7.353 73.204 1.00 63.56 205 SER A N 1
ATOM 1707 C CA . SER A 1 205 ? -45.116 -6.611 73.390 1.00 63.56 205 SER A CA 1
ATOM 1708 C C . SER A 1 205 ? -43.914 -7.311 72.736 1.00 63.56 205 SER A C 1
ATOM 1710 O O . SER A 1 205 ? -43.091 -6.685 72.066 1.00 63.56 205 SER A O 1
ATOM 1712 N N . THR A 1 206 ? -43.841 -8.641 72.844 1.00 72.00 206 THR A N 1
ATOM 1713 C CA . THR A 1 206 ? -42.775 -9.435 72.211 1.00 72.00 206 THR A CA 1
ATOM 1714 C C . THR A 1 206 ? -42.927 -9.549 70.690 1.00 72.00 206 THR A C 1
ATOM 1716 O O . THR A 1 206 ? -41.921 -9.503 69.984 1.00 72.00 206 THR A O 1
ATOM 1719 N N . SER A 1 207 ? -44.155 -9.655 70.167 1.00 75.75 207 SER A N 1
ATOM 1720 C CA . SER A 1 207 ? -44.448 -9.614 68.722 1.00 75.75 207 SER A CA 1
ATOM 1721 C C . SER A 1 207 ? -44.081 -8.263 68.097 1.00 75.75 207 SER A C 1
ATOM 1723 O O . SER A 1 207 ? -43.390 -8.213 67.079 1.00 75.75 207 SER A O 1
ATOM 1725 N N . PHE A 1 208 ? -44.460 -7.167 68.757 1.00 79.94 208 PHE A N 1
ATOM 1726 C CA . PHE A 1 208 ? -44.154 -5.808 68.318 1.00 79.94 208 PHE A CA 1
ATOM 1727 C C . PHE A 1 208 ? -42.641 -5.558 68.240 1.00 79.94 208 PHE A C 1
ATOM 1729 O O . PHE A 1 208 ? -42.135 -5.190 67.182 1.00 79.94 208 PHE A O 1
ATOM 1736 N N . ARG A 1 209 ? -41.890 -5.895 69.301 1.00 82.00 209 ARG A N 1
ATOM 1737 C CA . ARG A 1 209 ? -40.415 -5.814 69.301 1.00 82.00 209 ARG A CA 1
ATOM 1738 C C . ARG A 1 209 ? -39.762 -6.663 68.205 1.00 82.00 209 ARG A C 1
ATOM 1740 O O . ARG A 1 209 ? -38.705 -6.300 67.695 1.00 82.00 209 ARG A O 1
ATOM 1747 N N . LYS A 1 210 ? -40.347 -7.810 67.835 1.00 86.06 210 LYS A N 1
ATOM 1748 C CA . LYS A 1 210 ? -39.840 -8.639 66.723 1.00 86.06 210 LYS A CA 1
ATOM 1749 C C . LYS A 1 210 ? -40.048 -7.960 65.367 1.00 86.06 210 LYS A C 1
ATOM 1751 O O . LYS A 1 210 ? -39.141 -8.007 64.539 1.00 86.06 210 LYS A O 1
ATOM 1756 N N . LEU A 1 211 ? -41.206 -7.336 65.143 1.00 84.88 211 LEU A N 1
ATOM 1757 C CA . LEU A 1 211 ? -41.497 -6.587 63.915 1.00 84.88 211 LEU A CA 1
ATOM 1758 C C . LEU A 1 211 ? -40.641 -5.318 63.802 1.00 84.88 211 LEU A C 1
ATOM 1760 O O . LEU A 1 211 ? -40.133 -5.030 62.722 1.00 84.88 211 LEU A O 1
ATOM 1764 N N . GLU A 1 212 ? -40.412 -4.621 64.913 1.00 85.81 212 GLU A N 1
ATOM 1765 C CA . GLU A 1 212 ? -39.521 -3.457 64.993 1.00 85.81 212 GLU A CA 1
ATOM 1766 C C . GLU A 1 212 ? -38.079 -3.822 64.612 1.00 85.81 212 GLU A C 1
ATOM 1768 O O . GLU A 1 212 ? -37.524 -3.259 63.668 1.00 85.81 212 GLU A O 1
ATOM 1773 N N . LYS A 1 213 ? -37.512 -4.867 65.236 1.00 89.75 213 LYS A N 1
ATOM 1774 C CA . LYS A 1 213 ? -36.179 -5.387 64.880 1.00 89.75 213 LYS A CA 1
ATOM 1775 C C . LYS A 1 213 ? -36.093 -5.849 63.426 1.00 89.75 213 LYS A C 1
ATOM 1777 O O . LYS A 1 213 ? -35.051 -5.711 62.785 1.00 89.75 213 LYS A O 1
ATOM 1782 N N . LEU A 1 214 ? -37.169 -6.432 62.889 1.00 89.69 214 LEU A N 1
ATOM 1783 C CA . LEU A 1 214 ? -37.219 -6.830 61.484 1.00 89.69 214 LEU A CA 1
ATOM 1784 C C . LEU A 1 214 ? -37.188 -5.604 60.564 1.00 89.69 214 LEU A C 1
ATOM 1786 O O . LEU A 1 214 ? -36.409 -5.612 59.612 1.00 89.69 214 LEU A O 1
ATOM 1790 N N . LYS A 1 215 ? -37.983 -4.564 60.849 1.00 89.88 215 LYS A N 1
ATOM 1791 C CA . LYS A 1 215 ? -37.986 -3.296 60.102 1.00 89.88 215 LYS A CA 1
ATOM 1792 C C . LYS A 1 215 ? -36.605 -2.641 60.132 1.00 89.88 215 LYS A C 1
ATOM 1794 O O . LYS A 1 215 ? -36.069 -2.331 59.072 1.00 89.88 215 LYS A O 1
ATOM 1799 N N . GLU A 1 216 ? -35.991 -2.524 61.305 1.00 90.88 216 GLU A N 1
ATOM 1800 C CA . GLU A 1 216 ? -34.654 -1.940 61.472 1.00 90.88 216 GLU A CA 1
ATOM 1801 C C . GLU A 1 216 ? -33.586 -2.719 60.686 1.00 90.88 216 GLU A C 1
ATOM 1803 O O . GLU A 1 216 ? -32.816 -2.142 59.915 1.00 90.88 216 GLU A O 1
ATOM 1808 N N . LYS A 1 217 ? -33.615 -4.058 60.749 1.00 93.12 217 LYS A N 1
ATOM 1809 C CA . LYS A 1 217 ? -32.737 -4.916 59.937 1.00 93.12 217 LYS A CA 1
ATOM 1810 C C . LYS A 1 217 ? -32.938 -4.707 58.430 1.00 93.12 217 LYS A C 1
ATOM 1812 O O . LYS A 1 217 ? -31.971 -4.771 57.669 1.00 93.12 217 LYS A O 1
ATOM 1817 N N . ARG A 1 218 ? -34.178 -4.500 57.966 1.00 92.25 218 ARG A N 1
ATOM 1818 C CA . ARG A 1 218 ? -34.451 -4.186 56.551 1.00 92.25 218 ARG A CA 1
ATOM 1819 C C . ARG A 1 218 ? -33.964 -2.788 56.179 1.00 92.25 218 ARG A C 1
ATOM 1821 O O . ARG A 1 218 ? -33.438 -2.640 55.082 1.00 92.25 218 ARG A O 1
ATOM 1828 N N . HIS A 1 219 ? -34.077 -1.817 57.083 1.00 91.50 219 HIS A N 1
ATOM 1829 C CA . HIS A 1 219 ? -33.623 -0.445 56.869 1.00 91.50 219 HIS A CA 1
ATOM 1830 C C . HIS A 1 219 ? -32.097 -0.365 56.719 1.00 91.50 219 HIS A C 1
ATOM 1832 O O . HIS A 1 219 ? -31.605 0.257 55.782 1.00 91.50 219 HIS A O 1
ATOM 1838 N N . LEU A 1 220 ? -31.341 -1.076 57.565 1.00 92.81 220 LEU A N 1
ATOM 1839 C CA . LEU A 1 220 ? -29.882 -1.182 57.432 1.00 92.81 220 LEU A CA 1
ATOM 1840 C C . LEU A 1 220 ? -29.474 -1.762 56.071 1.00 92.81 220 LEU A C 1
ATOM 1842 O O . LEU A 1 220 ? -28.630 -1.195 55.382 1.00 92.81 220 LEU A O 1
ATOM 1846 N N . LYS A 1 221 ? -30.126 -2.854 55.648 1.00 92.56 221 LYS A N 1
ATOM 1847 C CA . LYS A 1 221 ? -29.846 -3.486 54.352 1.00 92.56 221 LYS A CA 1
ATOM 1848 C C . LYS A 1 221 ? -30.229 -2.595 53.165 1.00 92.56 221 LYS A C 1
ATOM 1850 O O . LYS A 1 221 ? -29.531 -2.600 52.159 1.00 92.56 221 LYS A O 1
ATOM 1855 N N . TYR A 1 222 ? -31.315 -1.831 53.279 1.00 92.75 222 TYR A N 1
ATOM 1856 C CA . TYR A 1 222 ? -31.691 -0.821 52.289 1.00 92.75 222 TYR A CA 1
ATOM 1857 C C . TYR A 1 222 ? -30.627 0.277 52.173 1.00 92.75 222 TYR A C 1
ATOM 1859 O O . TYR A 1 222 ? -30.180 0.558 51.066 1.00 92.75 222 TYR A O 1
ATOM 1867 N N . SER A 1 223 ? -30.179 0.839 53.300 1.00 90.75 223 SER A N 1
ATOM 1868 C CA . SER A 1 223 ? -29.149 1.886 53.328 1.00 90.75 223 SER A CA 1
ATOM 1869 C C . SER A 1 223 ? -27.827 1.404 52.716 1.00 90.75 223 SER A C 1
ATOM 1871 O O . SER A 1 223 ? -27.252 2.072 51.857 1.00 90.75 223 SER A O 1
ATOM 1873 N N . GLU A 1 224 ? -27.388 0.192 53.072 1.00 92.06 224 GLU A N 1
ATOM 1874 C CA . GLU A 1 224 ? -26.172 -0.413 52.521 1.00 92.06 224 GLU A CA 1
ATOM 1875 C C . GLU A 1 224 ? -26.269 -0.635 51.001 1.00 92.06 224 GLU A C 1
ATOM 1877 O O . GLU A 1 224 ? -25.367 -0.245 50.257 1.00 92.06 224 GLU A O 1
ATOM 1882 N N . SER A 1 225 ? -27.363 -1.237 50.518 1.00 88.75 225 SER A N 1
ATOM 1883 C CA . SER A 1 225 ? -27.562 -1.471 49.082 1.00 88.75 225 SER A CA 1
ATOM 1884 C C . SER A 1 225 ? -27.770 -0.170 48.299 1.00 88.75 225 SER A C 1
ATOM 1886 O O . SER A 1 225 ? -27.310 -0.075 47.165 1.00 88.75 225 SER A O 1
ATOM 1888 N N . SER A 1 226 ? -28.396 0.848 48.900 1.00 88.69 226 SER A N 1
ATOM 1889 C CA . SER A 1 226 ? -28.538 2.180 48.301 1.00 88.69 226 SER A CA 1
ATOM 1890 C C . SER A 1 226 ? -27.174 2.814 48.066 1.00 88.69 226 SER A C 1
ATOM 1892 O O . SER A 1 226 ? -26.871 3.211 46.942 1.00 88.69 226 SER A O 1
ATOM 1894 N N . LEU A 1 227 ? -26.305 2.800 49.080 1.00 89.81 227 LEU A N 1
ATOM 1895 C CA . LEU A 1 227 ? -24.956 3.341 48.957 1.00 89.81 227 LEU A CA 1
ATOM 1896 C C . LEU A 1 227 ? -24.135 2.610 47.885 1.00 89.81 227 LEU A C 1
ATOM 1898 O O . LEU A 1 227 ? -23.399 3.257 47.148 1.00 89.81 227 LEU A O 1
ATOM 1902 N N . LYS A 1 228 ? -24.269 1.280 47.771 1.00 89.25 228 LYS A N 1
ATOM 1903 C CA . LYS A 1 228 ? -23.599 0.486 46.723 1.00 89.25 228 LYS A CA 1
ATOM 1904 C C . LYS A 1 228 ? -24.114 0.783 45.316 1.00 89.25 228 LYS A C 1
ATOM 1906 O O . LYS A 1 228 ? -23.351 0.668 44.374 1.00 89.25 228 LYS A O 1
ATOM 1911 N N . SER A 1 229 ? -25.389 1.138 45.164 1.00 85.00 229 SER A N 1
ATOM 1912 C CA . SER A 1 229 ? -25.976 1.443 43.851 1.00 85.00 229 SER A CA 1
ATOM 1913 C C . SER A 1 229 ? -25.630 2.837 43.312 1.00 85.00 229 SER A C 1
ATOM 1915 O O . SER A 1 229 ? -25.809 3.084 42.124 1.00 85.00 229 SER A O 1
ATOM 1917 N N . VAL A 1 230 ? -25.169 3.746 44.178 1.00 84.62 230 VAL A N 1
ATOM 1918 C CA . VAL A 1 230 ? -24.836 5.143 43.835 1.00 84.62 230 VAL A CA 1
ATOM 1919 C C . VAL A 1 230 ? -23.321 5.355 43.669 1.00 84.62 230 VAL A C 1
ATOM 1921 O O . VAL A 1 230 ? -22.905 6.372 43.120 1.00 84.62 230 VAL A O 1
ATOM 1924 N N . LYS A 1 231 ? -22.503 4.411 44.146 1.00 74.25 231 LYS A N 1
ATOM 1925 C CA . LYS A 1 231 ? -21.041 4.396 43.997 1.00 74.25 231 LYS A CA 1
ATOM 1926 C C . LYS A 1 231 ? -20.623 3.662 42.731 1.00 74.25 231 LYS A C 1
ATOM 1928 O O . LYS A 1 231 ? -19.597 4.083 42.160 1.00 74.25 231 LYS A O 1
#

pLDDT: mean 89.34, std 13.13, range [43.75, 98.81]

Radius of gyration: 47.76 Å; Cα contacts (8 Å, |Δi|>4): 125; chains: 1; bounding box: 98×36×131 Å

Foldseek 3Di:
DDPVVLCVVLVVLVVVLVVLLVVLVVVLVVLVVVLVVVLVVLVVVLVVLLVLLVVLLVQLVVLVVVLVVVCVVCVVVVVVCVVPVVPDDDPVVVVVVVVSVVSNVSSVVSNVSSCCSPPPVNVVSVVVNVVSVVVSVVVSVVSVVVSVVVSVVSVVVSVVSVQLSVLVVQLVVLVVQLVVLVVVLVVLVVVVVPDDDDPCPVVSVVVNVVSVVSNVVSVVSNVVSVVSNVD

Organism: Ciona savignyi (NCBI:txid51511)

Solvent-accessible surface area (backbone atoms only — not comparable to full-atom values): 11983 Å² total; per-residue (Å²): 133,69,73,68,70,75,50,45,65,60,54,51,49,55,51,50,54,51,51,49,54,51,51,56,52,50,52,52,52,50,54,51,52,54,51,51,56,52,43,51,52,48,50,52,51,30,53,50,34,44,54,47,14,54,51,28,40,50,51,13,52,52,34,39,56,53,34,51,59,55,47,62,76,41,42,70,63,52,49,52,44,69,78,35,73,85,59,88,58,61,67,71,61,47,54,50,53,49,53,41,50,50,38,44,48,52,14,51,52,26,39,51,50,14,47,45,26,52,71,46,48,31,54,51,43,51,51,52,43,54,49,49,54,55,50,47,53,53,53,51,52,53,49,51,53,52,52,51,53,51,54,48,53,53,48,51,51,52,51,51,52,54,49,45,52,50,29,40,53,50,20,55,52,27,45,55,53,27,56,52,37,48,54,52,44,51,56,51,50,56,60,57,74,78,55,98,63,80,93,46,56,68,64,50,54,55,50,49,54,51,44,51,54,50,33,51,57,29,48,54,50,24,54,54,27,44,55,57,48,76,107

Sequence (231 aa):
MNTKKDKQPLVECDARIKEIRLQLNDQLKCLDQHTESKTTLINDMQEFFKRKSEIDAEYGRKLDVLSEKYLAKQRNLYAIKKEQPDLDLHSPVLCWFQMLEECQRESKDHQALSNIYGNHVVPRLQMVVEDSIRLHKKTREIALCSHEDLLKDLRRLYQSMQLYQAHWAEFVQAEGKLKLAEKQFEKHNEKTIDSPKLDNKVRRSTSFRKLEKLKEKRHLKYSESSLKSVK

InterPro domains:
  IPR001060 FCH domain [PF00611] (27-111)
  IPR001060 FCH domain [SM00055] (18-117)
  IPR027267 AH/BAR domain superfamily [G3DSA:1.20.1270.60] (20-231)
  IPR027267 AH/BAR domain superfamily [SSF103657] (21-189)
  IPR031160 F-BAR domain [PS51741] (18-231)
  IPR051627 SLIT-ROBO Rho GTPase-activating [PTHR14166] (3-231)